Protein AF-A0A3D4XD42-F1 (afdb_monomer_lite)

Radius of gyration: 22.48 Å; chains: 1; bounding box: 60×30×67 Å

Sequence (204 aa):
MDTNNIDKIHDLADRRSKSDILKDSCLEIKYTSKSKWQYLTSIVVGIALGFMIGYSENTVVLMREVSGNANTILLTFIAMVFGSYSVFQALLSKEIIELLISSKGNILKESNRTFLNLTILYTVGIVLNFVLIAVLKVMPDEFVIWNKNLAFCNMLAWIGITVYLSFHLLLFLEVINFAINLYRMFCVYNAVKALGSLNDVDDR

pLDDT: mean 87.08, std 10.27, range [51.0, 98.25]

Structure (mmCIF, N/CA/C/O backbone):
data_AF-A0A3D4XD42-F1
#
_entry.id   AF-A0A3D4XD42-F1
#
loop_
_atom_site.group_PDB
_atom_site.id
_atom_site.type_symbol
_atom_site.label_atom_id
_atom_site.label_alt_id
_atom_site.label_comp_id
_atom_site.label_asym_id
_atom_site.label_entity_id
_atom_site.label_seq_id
_atom_site.pdbx_PDB_ins_code
_atom_site.Cartn_x
_atom_site.Cartn_y
_atom_site.Cartn_z
_atom_site.occupancy
_atom_site.B_iso_or_equiv
_atom_site.auth_seq_id
_atom_site.auth_comp_id
_atom_site.auth_asym_id
_atom_site.auth_atom_id
_atom_site.pdbx_PDB_model_num
ATOM 1 N N . MET A 1 1 ? -12.374 -2.556 40.062 1.00 51.00 1 MET A N 1
ATOM 2 C CA . MET A 1 1 ? -11.780 -2.589 38.711 1.00 51.00 1 MET A CA 1
ATOM 3 C C . MET A 1 1 ? -11.029 -3.906 38.624 1.00 51.00 1 MET A C 1
ATOM 5 O O . MET A 1 1 ? -10.061 -4.062 39.355 1.00 51.00 1 MET A O 1
ATOM 9 N N . ASP A 1 2 ? -11.549 -4.884 37.882 1.00 56.03 2 ASP A N 1
ATOM 10 C CA . ASP A 1 2 ? -10.969 -6.234 37.848 1.00 56.03 2 ASP A CA 1
ATOM 11 C C . ASP A 1 2 ? -9.532 -6.204 37.313 1.00 56.03 2 ASP A C 1
ATOM 13 O O . ASP A 1 2 ? -9.231 -5.454 36.382 1.00 56.03 2 ASP A O 1
ATOM 17 N N . THR A 1 3 ? -8.651 -7.039 37.865 1.00 59.28 3 THR A N 1
ATOM 18 C CA . THR A 1 3 ? -7.245 -7.205 37.440 1.00 59.28 3 THR A CA 1
ATOM 19 C C . THR A 1 3 ? -7.109 -7.424 35.929 1.00 59.28 3 THR A C 1
ATOM 21 O O . THR A 1 3 ? -6.216 -6.864 35.302 1.00 59.28 3 THR A O 1
ATOM 24 N N . ASN A 1 4 ? -8.078 -8.108 35.314 1.00 65.06 4 ASN A N 1
ATOM 25 C CA . ASN A 1 4 ? -8.159 -8.337 33.868 1.00 65.06 4 ASN A CA 1
ATOM 26 C C . ASN A 1 4 ? -8.311 -7.035 33.043 1.00 65.06 4 ASN A C 1
ATOM 28 O O . ASN A 1 4 ? -7.810 -6.932 31.927 1.00 65.06 4 ASN A O 1
ATOM 32 N N . ASN A 1 5 ? -8.972 -6.004 33.583 1.00 63.25 5 ASN A N 1
ATOM 33 C CA . ASN A 1 5 ? -9.098 -4.708 32.907 1.00 63.25 5 ASN A CA 1
ATOM 34 C C . ASN A 1 5 ? -7.828 -3.857 33.055 1.00 63.25 5 ASN A C 1
ATOM 36 O O . ASN A 1 5 ? -7.510 -3.090 32.150 1.00 63.25 5 ASN A O 1
ATOM 40 N N . ILE A 1 6 ? -7.080 -4.016 34.153 1.00 66.75 6 ILE A N 1
ATOM 41 C CA . ILE A 1 6 ? -5.787 -3.344 34.358 1.00 66.75 6 ILE A CA 1
ATOM 42 C C . ILE A 1 6 ? -4.745 -3.887 33.372 1.00 66.75 6 ILE A C 1
ATOM 44 O O . ILE A 1 6 ? -4.064 -3.096 32.719 1.00 66.75 6 ILE A O 1
ATOM 48 N N . ASP A 1 7 ? -4.688 -5.208 33.186 1.00 69.00 7 ASP A N 1
ATOM 49 C CA . ASP A 1 7 ? -3.789 -5.842 32.214 1.00 69.00 7 ASP A CA 1
ATOM 50 C C . ASP A 1 7 ? -4.092 -5.381 30.784 1.00 69.00 7 ASP A C 1
ATOM 52 O O . ASP A 1 7 ? -3.184 -5.016 30.039 1.00 69.00 7 ASP A O 1
ATOM 56 N N . LYS A 1 8 ? -5.376 -5.289 30.413 1.00 67.44 8 LYS A N 1
ATOM 57 C CA . LYS A 1 8 ? -5.795 -4.790 29.095 1.00 67.44 8 LYS A CA 1
ATOM 58 C C . LYS A 1 8 ? -5.471 -3.311 28.855 1.00 67.44 8 LYS A C 1
ATOM 60 O O . LYS A 1 8 ? -5.205 -2.934 27.715 1.00 67.44 8 LYS A O 1
ATOM 65 N N . ILE A 1 9 ? -5.497 -2.477 29.897 1.00 70.31 9 ILE A N 1
ATOM 66 C CA . ILE A 1 9 ? -5.081 -1.066 29.822 1.00 70.31 9 ILE A CA 1
ATOM 67 C C . ILE A 1 9 ? -3.562 -0.969 29.678 1.00 70.31 9 ILE A C 1
ATOM 69 O O . ILE A 1 9 ? -3.071 -0.202 28.851 1.00 70.31 9 ILE A O 1
ATOM 73 N N . HIS A 1 10 ? -2.809 -1.773 30.431 1.00 66.38 10 HIS A N 1
ATOM 74 C CA . HIS A 1 10 ? -1.358 -1.858 30.274 1.00 66.38 10 HIS A CA 1
ATOM 75 C C . HIS A 1 10 ? -0.977 -2.318 28.856 1.00 66.38 10 HIS A C 1
ATOM 77 O O . HIS A 1 10 ? 0.014 -1.859 28.295 1.00 66.38 10 HIS A O 1
ATOM 83 N N . ASP A 1 11 ? -1.816 -3.149 28.243 1.00 71.50 11 ASP A N 1
ATOM 84 C CA . ASP A 1 11 ? -1.692 -3.625 26.866 1.00 71.50 11 ASP A CA 1
ATOM 85 C C . ASP A 1 11 ? -1.942 -2.562 25.780 1.00 71.50 11 ASP A C 1
ATOM 87 O O . ASP A 1 11 ? -1.603 -2.812 24.616 1.00 71.50 11 ASP A O 1
ATOM 91 N N . LEU A 1 12 ? -2.539 -1.414 26.133 1.00 73.31 12 LEU A N 1
ATOM 92 C CA . LEU A 1 12 ? -2.681 -0.236 25.265 1.00 73.31 12 LEU A CA 1
ATOM 93 C C . LEU A 1 12 ? -1.465 0.693 25.329 1.00 73.31 12 LEU A C 1
ATOM 95 O O . LEU A 1 12 ? -1.228 1.445 24.384 1.00 73.31 12 LEU A O 1
ATOM 99 N N . ALA A 1 13 ? -0.696 0.651 26.421 1.00 73.56 13 ALA A N 1
ATOM 100 C CA . ALA A 1 13 ? 0.577 1.351 26.510 1.00 73.56 13 ALA A CA 1
ATOM 101 C C . ALA A 1 13 ? 1.600 0.605 25.640 1.00 73.56 13 ALA A C 1
ATOM 103 O O . ALA A 1 13 ? 2.244 -0.343 26.087 1.00 73.56 13 ALA A O 1
ATOM 104 N N . ASP A 1 14 ? 1.714 0.998 24.370 1.00 72.81 14 ASP A N 1
ATOM 105 C CA . ASP A 1 14 ? 2.62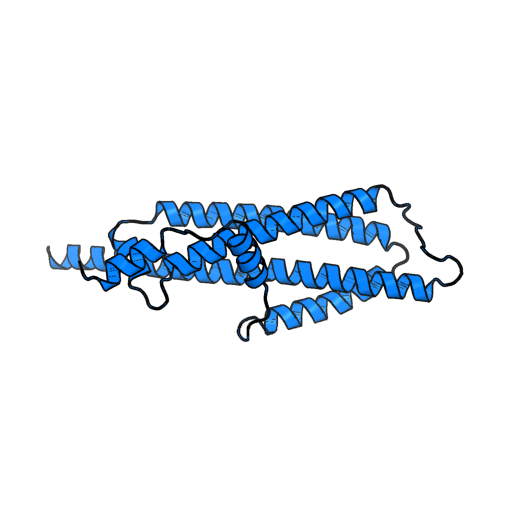0 0.348 23.424 1.00 72.81 14 ASP A CA 1
ATOM 106 C C . ASP A 1 14 ? 4.084 0.560 23.845 1.00 72.81 14 ASP A C 1
ATOM 108 O O . ASP A 1 14 ? 4.603 1.675 23.830 1.00 72.81 14 ASP A O 1
ATOM 112 N N . ARG A 1 15 ? 4.746 -0.526 24.258 1.00 77.69 15 ARG A N 1
ATOM 113 C CA . ARG A 1 15 ? 6.160 -0.548 24.679 1.00 77.69 15 ARG A CA 1
ATOM 114 C C . ARG A 1 15 ? 7.075 -1.198 23.643 1.00 77.69 15 ARG A C 1
ATOM 116 O O . ARG A 1 15 ? 8.233 -1.481 23.946 1.00 77.69 15 ARG A O 1
ATOM 123 N N . ARG A 1 16 ? 6.560 -1.490 22.445 1.00 80.69 16 ARG A N 1
ATOM 124 C CA . ARG A 1 16 ? 7.343 -2.126 21.380 1.00 80.69 16 ARG A CA 1
ATOM 125 C C . ARG A 1 16 ? 8.482 -1.214 20.933 1.00 80.69 16 ARG A C 1
ATOM 127 O O . ARG A 1 16 ? 8.346 0.008 20.878 1.00 80.69 16 ARG A O 1
ATOM 134 N N . SER A 1 17 ? 9.616 -1.817 20.585 1.00 83.25 17 SER A N 1
ATOM 135 C CA . SER A 1 17 ? 10.733 -1.073 20.008 1.00 83.25 17 SER A CA 1
ATOM 136 C C . SER A 1 17 ? 10.407 -0.628 18.576 1.00 83.25 17 SER A C 1
ATOM 138 O O . SER A 1 17 ? 9.550 -1.204 17.902 1.00 83.25 17 SER A O 1
ATOM 140 N N . L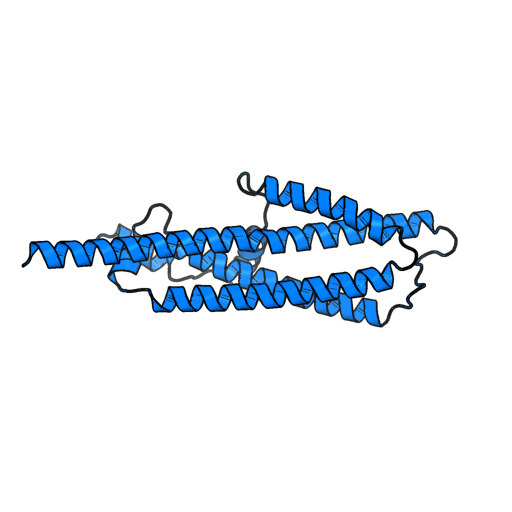YS A 1 18 ? 11.137 0.366 18.055 1.00 79.88 18 LYS A N 1
ATOM 141 C CA . LYS A 1 18 ? 10.976 0.824 16.664 1.00 79.88 18 LYS A CA 1
ATOM 142 C C . LYS A 1 18 ? 11.116 -0.323 15.651 1.00 79.88 18 LYS A C 1
ATOM 144 O O . LYS A 1 18 ? 10.366 -0.369 14.679 1.00 79.88 18 LYS A O 1
ATOM 149 N N . SER A 1 19 ? 12.060 -1.243 15.864 1.00 80.44 19 SER A N 1
ATOM 150 C CA . SER A 1 19 ? 12.256 -2.403 14.985 1.00 80.44 19 SER A CA 1
ATOM 151 C C . SER A 1 19 ? 11.078 -3.368 15.024 1.00 80.44 19 SER A C 1
ATOM 153 O O . SER A 1 19 ? 10.693 -3.883 13.976 1.00 80.44 19 SER A O 1
ATOM 155 N N . ASP A 1 20 ? 10.480 -3.577 16.197 1.00 83.56 20 ASP A N 1
ATOM 156 C CA . ASP A 1 20 ? 9.314 -4.453 16.340 1.00 83.56 20 ASP A CA 1
ATOM 157 C C . ASP A 1 20 ? 8.095 -3.850 15.644 1.00 83.56 20 ASP A C 1
ATOM 159 O O . ASP A 1 20 ? 7.396 -4.551 14.923 1.00 83.56 20 ASP A O 1
ATOM 163 N N . ILE A 1 21 ? 7.893 -2.535 15.768 1.00 84.94 21 ILE A N 1
ATOM 164 C CA . ILE A 1 21 ? 6.812 -1.817 15.078 1.00 84.94 21 ILE A CA 1
ATOM 165 C C . ILE A 1 21 ? 6.961 -1.931 13.556 1.00 84.94 21 ILE A C 1
ATOM 167 O O . ILE A 1 21 ? 5.989 -2.226 12.861 1.00 84.94 21 ILE A O 1
ATOM 171 N N . LEU A 1 22 ? 8.172 -1.734 13.022 1.00 81.25 22 LEU A N 1
ATOM 172 C CA . LEU A 1 22 ? 8.429 -1.874 11.584 1.00 81.25 22 LEU A CA 1
ATOM 173 C C . LEU A 1 22 ? 8.201 -3.311 11.107 1.00 81.25 22 LEU A C 1
ATOM 175 O O . LEU A 1 22 ? 7.596 -3.528 10.058 1.00 81.25 22 LEU A O 1
ATOM 179 N N . LYS A 1 23 ? 8.654 -4.298 11.886 1.00 80.25 23 LYS A N 1
ATOM 180 C CA . LYS A 1 23 ? 8.448 -5.712 11.573 1.00 80.25 23 LYS A CA 1
ATOM 181 C C . LYS A 1 23 ? 6.964 -6.066 11.581 1.00 80.25 23 LYS A C 1
ATOM 183 O O . LYS A 1 23 ? 6.502 -6.680 10.627 1.00 80.25 23 LYS A O 1
ATOM 188 N N . ASP A 1 24 ? 6.223 -5.638 12.597 1.00 81.62 24 ASP A N 1
ATOM 189 C CA . ASP A 1 24 ? 4.777 -5.848 12.696 1.00 81.62 24 ASP A CA 1
ATOM 190 C C . ASP A 1 24 ? 4.023 -5.152 11.559 1.00 81.62 24 ASP A C 1
ATOM 192 O O . ASP A 1 24 ? 3.081 -5.725 11.018 1.00 81.62 24 ASP A O 1
ATOM 196 N N . SER A 1 25 ? 4.475 -3.972 11.129 1.00 80.88 25 SER A N 1
ATOM 197 C CA . SER A 1 25 ? 3.914 -3.279 9.962 1.00 80.88 25 SER A CA 1
ATOM 198 C C . SER A 1 25 ? 4.103 -4.098 8.686 1.00 80.88 25 SER A C 1
ATOM 200 O O . SER A 1 25 ? 3.158 -4.305 7.935 1.00 80.88 25 SER A O 1
ATOM 202 N N . CYS A 1 26 ? 5.296 -4.655 8.466 1.00 75.38 26 CYS A N 1
ATOM 203 C CA . CYS A 1 26 ? 5.544 -5.576 7.353 1.00 75.38 26 CYS A CA 1
ATOM 204 C C . CYS A 1 26 ? 4.773 -6.900 7.485 1.00 75.38 26 CYS A C 1
ATOM 206 O O . CYS A 1 26 ? 4.518 -7.566 6.484 1.00 75.38 26 CYS A O 1
ATOM 208 N N . LEU A 1 27 ? 4.409 -7.311 8.702 1.00 76.00 27 LEU A N 1
ATOM 209 C CA . LEU A 1 27 ? 3.566 -8.482 8.927 1.00 76.00 27 LEU A CA 1
ATOM 210 C C . LEU A 1 27 ? 2.082 -8.201 8.671 1.00 76.00 27 LEU A C 1
ATOM 212 O O . LEU A 1 27 ? 1.359 -9.157 8.408 1.00 76.00 27 LEU A O 1
ATOM 216 N N . GLU A 1 28 ? 1.632 -6.944 8.687 1.00 76.19 28 GLU A N 1
ATOM 217 C CA . GLU A 1 28 ? 0.243 -6.584 8.357 1.00 76.19 28 GLU A CA 1
ATOM 218 C C . GLU A 1 28 ? -0.096 -6.993 6.921 1.00 76.19 28 GLU A C 1
ATOM 220 O O . GLU A 1 28 ? -1.143 -7.579 6.673 1.00 76.19 28 GLU A O 1
ATOM 225 N N . ILE A 1 29 ? 0.845 -6.807 5.990 1.00 70.94 29 ILE A N 1
ATOM 226 C CA . ILE A 1 29 ? 0.683 -7.290 4.617 1.00 70.94 29 ILE A CA 1
ATOM 227 C C . ILE A 1 29 ? 0.902 -8.791 4.486 1.00 70.94 29 ILE A C 1
ATOM 229 O O . ILE A 1 29 ? 0.640 -9.302 3.409 1.00 70.94 29 ILE A O 1
ATOM 233 N N . LYS A 1 30 ? 1.403 -9.524 5.494 1.00 69.94 30 LYS A N 1
ATOM 234 C CA . LYS A 1 30 ? 1.767 -10.945 5.344 1.00 69.94 30 LYS A CA 1
ATOM 235 C C . LYS A 1 30 ? 0.546 -11.779 4.971 1.00 69.94 30 LYS A C 1
ATOM 237 O O . LYS A 1 30 ? -0.552 -11.582 5.476 1.00 69.94 30 LYS A O 1
ATOM 242 N N . TYR A 1 31 ? 0.771 -12.777 4.123 1.00 58.06 31 TYR A N 1
ATOM 243 C CA . TYR A 1 31 ? -0.250 -13.741 3.743 1.00 58.06 31 TYR A CA 1
ATOM 244 C C . TYR A 1 31 ? -0.942 -14.338 4.976 1.00 58.06 31 TYR A C 1
ATOM 246 O O . TYR A 1 31 ? -0.332 -15.061 5.770 1.00 58.06 31 TYR A O 1
ATOM 254 N N . THR A 1 32 ? -2.238 -14.058 5.104 1.00 62.09 32 THR A N 1
ATOM 255 C CA . THR A 1 32 ? -3.130 -14.711 6.059 1.00 62.09 32 THR A CA 1
ATOM 256 C C . THR A 1 32 ? -4.228 -15.452 5.306 1.00 62.09 32 THR A C 1
ATOM 258 O O . THR A 1 32 ? -4.589 -15.110 4.178 1.00 62.09 32 THR A O 1
ATOM 261 N N . SER A 1 33 ? -4.811 -16.476 5.931 1.00 51.97 33 SER A N 1
ATOM 262 C CA . SER A 1 33 ? -5.910 -17.239 5.328 1.00 51.97 33 SER A CA 1
ATOM 263 C C . SER A 1 33 ? -7.153 -16.391 5.024 1.00 51.97 33 SER A C 1
ATOM 265 O O . SER A 1 33 ? -7.954 -16.792 4.181 1.00 51.97 33 SER A O 1
ATOM 267 N N . LYS A 1 34 ? -7.290 -15.224 5.666 1.00 61.41 34 LYS A N 1
ATOM 268 C CA . LYS A 1 34 ? -8.365 -14.249 5.443 1.00 61.41 34 LYS A CA 1
ATOM 269 C C . LYS A 1 34 ? -8.082 -13.304 4.265 1.00 61.41 34 LYS A C 1
ATOM 271 O O . LYS A 1 34 ? -9.024 -12.860 3.624 1.00 61.41 34 LYS A O 1
ATOM 276 N N . SER A 1 35 ? -6.811 -13.090 3.919 1.00 72.75 35 SER A N 1
ATOM 277 C CA . SER A 1 35 ? -6.369 -12.209 2.823 1.00 72.75 35 SER A CA 1
ATOM 278 C C . SER A 1 35 ? -6.045 -12.952 1.519 1.00 72.75 35 SER A C 1
ATOM 280 O O . SER A 1 35 ? -5.492 -12.371 0.586 1.00 72.75 35 SER A O 1
ATOM 282 N N . LYS A 1 36 ? -6.387 -14.246 1.409 1.00 81.44 36 LYS A N 1
ATOM 283 C CA . LYS A 1 36 ? -6.068 -15.078 0.229 1.00 81.44 36 LYS A CA 1
ATOM 284 C C . LYS A 1 36 ? -6.557 -14.474 -1.082 1.00 81.44 36 LYS A C 1
ATOM 286 O O . LYS A 1 36 ? -5.834 -14.506 -2.073 1.00 81.44 36 LYS A O 1
ATOM 291 N N . TRP A 1 37 ? -7.777 -13.942 -1.084 1.00 85.94 37 TRP A N 1
ATOM 292 C CA . TRP A 1 37 ? -8.369 -13.357 -2.283 1.00 85.94 37 TRP A CA 1
ATOM 293 C C . TRP A 1 37 ? -7.666 -12.060 -2.698 1.00 85.94 37 TRP A C 1
ATOM 295 O O . TRP A 1 37 ? -7.452 -11.861 -3.890 1.00 85.94 37 TRP A O 1
ATOM 305 N N . GLN A 1 38 ? -7.232 -11.231 -1.738 1.00 89.12 38 GLN A N 1
ATOM 30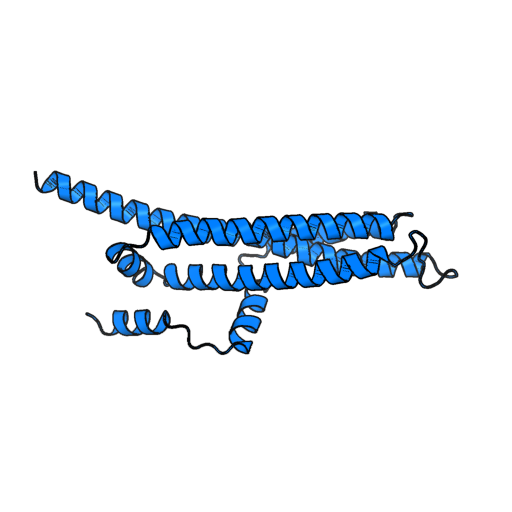6 C CA . GLN A 1 38 ? -6.455 -10.019 -2.026 1.00 89.12 38 GLN A CA 1
ATOM 307 C C . GLN A 1 38 ? -5.136 -10.389 -2.706 1.00 89.12 38 GLN A C 1
ATOM 309 O O . GLN A 1 38 ? -4.832 -9.896 -3.784 1.00 89.12 38 GLN A O 1
ATOM 314 N N . TYR A 1 39 ? -4.411 -11.350 -2.132 1.00 89.56 39 TYR A N 1
ATOM 315 C CA . TYR A 1 39 ? -3.164 -11.866 -2.691 1.00 89.56 39 TYR A CA 1
ATOM 316 C C . TYR A 1 39 ? -3.326 -12.448 -4.096 1.00 89.56 39 TYR A C 1
ATOM 318 O O . TYR A 1 39 ? -2.562 -12.111 -4.998 1.00 89.56 39 TYR A O 1
ATOM 326 N N . LEU A 1 40 ? -4.323 -13.317 -4.285 1.00 91.19 40 LEU A N 1
ATOM 327 C CA . LEU A 1 40 ? -4.587 -13.934 -5.581 1.00 91.19 40 LEU A CA 1
ATOM 328 C C . LEU A 1 40 ? -4.928 -12.873 -6.631 1.00 91.19 40 LEU A C 1
ATOM 330 O O . LEU A 1 40 ? -4.370 -12.895 -7.723 1.00 91.19 40 LEU A O 1
ATOM 334 N N . THR A 1 41 ? -5.795 -11.924 -6.280 1.00 91.75 41 THR A N 1
ATOM 335 C CA . THR A 1 41 ? -6.204 -10.839 -7.177 1.00 91.75 41 THR A CA 1
ATOM 336 C C . THR A 1 41 ? -5.014 -9.957 -7.542 1.00 91.75 41 THR A C 1
ATOM 338 O O . THR A 1 41 ? -4.787 -9.714 -8.725 1.00 91.75 41 THR A O 1
ATOM 341 N N . SER A 1 42 ? -4.201 -9.548 -6.564 1.00 94.31 42 SER A N 1
ATOM 342 C CA . SER A 1 42 ? -3.012 -8.725 -6.804 1.00 94.31 42 SER A CA 1
ATOM 343 C C . SER A 1 42 ? -1.998 -9.405 -7.718 1.00 94.31 42 SER A C 1
ATOM 345 O O . SER A 1 42 ? -1.470 -8.757 -8.614 1.00 94.31 42 SER A O 1
ATOM 347 N N . ILE A 1 43 ? -1.749 -10.706 -7.532 1.00 94.00 43 ILE A N 1
ATOM 348 C CA . ILE A 1 43 ? -0.804 -11.460 -8.367 1.00 94.00 43 ILE A CA 1
ATOM 349 C C . ILE A 1 43 ? -1.352 -11.640 -9.784 1.00 94.00 43 ILE A C 1
ATOM 351 O O . ILE A 1 43 ? -0.637 -11.386 -10.747 1.00 94.00 43 ILE A O 1
ATOM 355 N N . VAL A 1 44 ? -2.612 -12.058 -9.936 1.00 95.50 44 VAL A N 1
ATOM 356 C CA . VAL A 1 44 ? -3.209 -12.306 -11.261 1.00 95.50 44 VAL A CA 1
ATOM 357 C C . VAL A 1 44 ? -3.269 -11.018 -12.080 1.00 95.50 44 VAL A C 1
ATOM 359 O O . VAL A 1 44 ? -2.828 -10.995 -13.230 1.00 95.50 44 VAL A O 1
ATOM 362 N N . VAL A 1 45 ? -3.760 -9.931 -11.480 1.00 95.62 45 VAL A N 1
ATOM 363 C CA . VAL A 1 45 ? -3.821 -8.620 -12.141 1.00 95.62 45 VAL A CA 1
ATOM 364 C C . VAL A 1 45 ? -2.411 -8.077 -12.384 1.00 95.62 45 VAL A C 1
ATOM 366 O O . VAL A 1 45 ? -2.136 -7.560 -13.466 1.00 95.62 45 VAL A O 1
ATOM 369 N N . GLY A 1 46 ? -1.498 -8.249 -11.425 1.00 96.50 46 GLY A N 1
ATOM 370 C CA . GLY A 1 46 ? -0.100 -7.842 -11.548 1.00 96.50 46 GLY A CA 1
ATOM 371 C C . GLY A 1 46 ? 0.630 -8.539 -12.696 1.00 96.50 46 GLY A C 1
ATOM 372 O O . GLY A 1 46 ? 1.346 -7.874 -13.437 1.00 96.50 46 GLY A O 1
ATOM 373 N N . ILE A 1 47 ? 0.411 -9.844 -12.896 1.00 96.44 47 ILE A N 1
ATOM 374 C CA . ILE A 1 47 ? 0.982 -10.606 -14.020 1.00 96.44 47 ILE A CA 1
ATOM 375 C C . ILE A 1 47 ? 0.436 -10.090 -15.350 1.00 96.44 47 ILE A C 1
ATOM 377 O O . ILE A 1 47 ? 1.214 -9.853 -16.275 1.00 96.44 47 ILE A O 1
ATOM 381 N N . ALA A 1 48 ? -0.885 -9.915 -15.450 1.00 95.94 48 ALA A N 1
ATOM 382 C CA . ALA A 1 48 ? -1.535 -9.487 -16.685 1.00 95.94 48 ALA A CA 1
ATOM 383 C C . ALA A 1 48 ? -1.078 -8.083 -17.109 1.00 95.94 48 ALA A C 1
ATOM 385 O O . ALA A 1 48 ? -0.611 -7.893 -18.232 1.00 95.94 48 ALA A O 1
ATOM 386 N N . LEU A 1 49 ? -1.146 -7.113 -16.193 1.00 95.81 49 LEU A N 1
ATOM 387 C CA . LEU A 1 49 ? -0.697 -5.744 -16.450 1.00 95.81 49 LEU A CA 1
ATOM 388 C C . LEU A 1 49 ? 0.819 -5.670 -16.635 1.00 95.81 49 LEU A C 1
ATOM 390 O O . LEU A 1 49 ? 1.300 -4.957 -17.512 1.00 95.81 49 LEU A O 1
ATOM 394 N N . GLY A 1 50 ? 1.578 -6.437 -15.853 1.00 96.38 50 GLY A N 1
ATOM 395 C CA . GLY A 1 50 ? 3.025 -6.497 -15.985 1.00 96.38 50 GLY A CA 1
ATOM 396 C C . GLY A 1 50 ? 3.449 -6.998 -17.357 1.00 96.38 50 GLY A C 1
ATOM 397 O O . GLY A 1 50 ? 4.409 -6.475 -17.914 1.00 96.38 50 GLY A O 1
ATOM 398 N N . PHE A 1 51 ? 2.744 -7.986 -17.916 1.00 95.25 51 PHE A N 1
ATOM 399 C CA . PHE A 1 51 ? 3.017 -8.489 -19.261 1.00 95.25 51 PHE A CA 1
ATOM 400 C C . PHE A 1 51 ? 2.736 -7.415 -20.316 1.00 95.25 51 PHE A C 1
ATOM 402 O O . PHE A 1 51 ? 3.587 -7.160 -21.165 1.00 95.25 51 PHE A O 1
ATOM 409 N N . MET A 1 52 ? 1.585 -6.738 -20.219 1.00 94.69 52 MET A N 1
ATOM 410 C CA . MET A 1 52 ? 1.211 -5.653 -21.135 1.00 94.69 52 MET A CA 1
ATOM 411 C C . MET A 1 52 ? 2.225 -4.503 -21.123 1.00 94.69 52 MET A C 1
ATOM 413 O O . MET A 1 52 ? 2.551 -3.970 -22.178 1.00 94.69 52 MET A O 1
ATOM 417 N N . ILE A 1 53 ? 2.737 -4.131 -19.946 1.00 95.00 53 ILE A N 1
ATOM 418 C CA . ILE A 1 53 ? 3.719 -3.048 -19.822 1.00 95.00 53 ILE A CA 1
ATOM 419 C C . ILE A 1 53 ? 5.113 -3.521 -20.240 1.00 95.00 53 ILE A C 1
ATOM 421 O O . ILE A 1 53 ? 5.761 -2.833 -21.016 1.00 95.00 53 ILE A O 1
ATOM 425 N N . GLY A 1 54 ? 5.577 -4.680 -19.763 1.00 92.75 54 GLY A N 1
ATOM 426 C CA . GLY A 1 54 ? 6.953 -5.152 -19.975 1.00 92.75 54 GLY A CA 1
ATOM 427 C C . GLY A 1 54 ? 7.285 -5.556 -21.414 1.00 92.75 54 GLY A C 1
ATOM 428 O O . GLY A 1 54 ? 8.459 -5.629 -21.763 1.00 92.75 54 GLY A O 1
ATOM 429 N N . TYR A 1 55 ? 6.270 -5.809 -22.244 1.00 93.00 55 TYR A N 1
ATOM 430 C CA . TYR A 1 55 ? 6.417 -6.050 -23.685 1.00 93.00 55 TYR A CA 1
ATOM 431 C C . TYR A 1 55 ? 5.973 -4.858 -24.546 1.00 93.00 55 TYR A C 1
ATOM 433 O O . TYR A 1 55 ? 5.918 -4.976 -25.769 1.00 93.00 55 TYR A O 1
ATOM 441 N N . SER A 1 56 ? 5.666 -3.713 -23.932 1.00 92.50 56 SER A N 1
ATOM 442 C CA . SER A 1 56 ? 5.351 -2.482 -24.655 1.00 92.50 56 SER A CA 1
ATOM 443 C C . SER A 1 56 ? 6.624 -1.778 -25.121 1.00 92.50 56 SER A C 1
ATOM 445 O O . SER A 1 56 ? 7.607 -1.691 -24.383 1.00 92.50 56 SER A O 1
ATOM 447 N N . GLU A 1 57 ? 6.578 -1.179 -26.310 1.00 88.44 57 GLU A N 1
ATOM 448 C CA . GLU A 1 57 ? 7.658 -0.328 -26.831 1.00 88.44 57 GLU A CA 1
ATOM 449 C C . GLU A 1 57 ? 7.922 0.889 -25.925 1.00 88.44 57 GLU A C 1
ATOM 451 O O . GLU A 1 57 ? 9.048 1.362 -25.834 1.00 88.44 57 GLU A O 1
ATOM 456 N N . ASN A 1 58 ? 6.913 1.333 -25.166 1.00 92.19 58 ASN A N 1
ATOM 457 C CA . ASN A 1 58 ? 6.983 2.494 -24.273 1.00 92.19 58 ASN A CA 1
ATOM 458 C C . ASN A 1 58 ? 7.087 2.102 -22.786 1.00 92.19 58 ASN A C 1
ATOM 460 O O . ASN A 1 58 ? 6.511 2.765 -21.920 1.00 92.19 58 ASN A O 1
ATOM 464 N N . THR A 1 59 ? 7.792 1.009 -22.467 1.00 94.38 59 THR A N 1
ATOM 465 C CA . THR A 1 59 ? 7.874 0.446 -21.101 1.00 94.38 59 THR A CA 1
ATOM 466 C C . THR A 1 59 ? 8.272 1.488 -20.044 1.00 94.38 59 THR A C 1
ATOM 468 O O . THR A 1 59 ? 7.627 1.585 -18.999 1.00 94.38 59 THR A O 1
ATOM 471 N N . VAL A 1 60 ? 9.314 2.291 -20.301 1.00 94.50 60 VAL A N 1
ATOM 472 C CA . VAL A 1 60 ? 9.826 3.294 -19.343 1.00 94.50 60 VAL A CA 1
ATOM 473 C C . VAL A 1 60 ? 8.789 4.385 -19.072 1.00 94.50 60 VAL A C 1
ATOM 475 O O . VAL A 1 60 ? 8.552 4.735 -17.914 1.00 94.50 60 VAL A O 1
ATOM 478 N N . VAL A 1 61 ? 8.137 4.885 -20.126 1.00 95.69 61 VAL A N 1
ATOM 479 C CA . VAL A 1 61 ? 7.100 5.924 -20.037 1.00 95.69 61 VAL A CA 1
ATOM 480 C C . VAL A 1 61 ? 5.897 5.407 -19.253 1.00 95.69 61 VAL A C 1
ATOM 482 O O . VAL A 1 61 ? 5.489 6.033 -18.274 1.00 95.69 61 VAL A O 1
ATOM 485 N N . LEU A 1 62 ? 5.397 4.220 -19.604 1.00 96.38 62 LEU A N 1
ATOM 486 C CA . LEU A 1 62 ? 4.279 3.589 -18.902 1.00 96.38 62 LEU A CA 1
ATOM 487 C C . LEU A 1 62 ? 4.605 3.357 -17.426 1.00 96.38 62 LEU A C 1
ATOM 489 O O . LEU A 1 62 ? 3.783 3.647 -16.561 1.00 96.38 62 LEU A O 1
ATOM 493 N N . MET A 1 63 ? 5.817 2.901 -17.104 1.00 96.56 63 MET A N 1
ATOM 494 C CA . MET A 1 63 ? 6.219 2.726 -15.709 1.00 96.56 63 MET A CA 1
ATOM 495 C C . MET A 1 63 ? 6.337 4.045 -14.951 1.00 96.56 63 MET A C 1
ATOM 497 O O . MET A 1 63 ? 6.011 4.089 -13.762 1.00 96.56 63 MET A O 1
ATOM 501 N N . ARG A 1 64 ? 6.759 5.132 -15.605 1.00 96.25 64 ARG A N 1
ATOM 502 C CA . ARG A 1 64 ? 6.802 6.475 -15.006 1.00 96.25 64 ARG A CA 1
ATOM 503 C C . ARG A 1 64 ? 5.395 6.954 -14.639 1.00 96.25 64 ARG A C 1
ATOM 505 O O . ARG A 1 64 ? 5.193 7.456 -13.535 1.00 96.25 64 ARG A O 1
ATOM 512 N N . GLU A 1 65 ? 4.423 6.755 -15.524 1.00 96.62 65 GLU A N 1
ATOM 513 C CA . GLU A 1 65 ? 3.019 7.112 -15.283 1.00 96.62 65 GLU A CA 1
ATOM 514 C C . GLU A 1 65 ? 2.374 6.232 -14.212 1.00 96.62 65 GLU A C 1
ATOM 516 O O . GLU A 1 65 ? 1.781 6.739 -13.260 1.00 96.62 65 GLU A O 1
ATOM 521 N N . VAL A 1 66 ? 2.531 4.912 -14.323 1.00 97.06 66 VAL A N 1
ATOM 522 C CA . VAL A 1 66 ? 1.975 3.944 -13.372 1.00 97.06 66 VAL A CA 1
ATOM 523 C C . VAL A 1 66 ? 2.523 4.182 -11.968 1.00 97.06 66 VAL A C 1
ATOM 525 O O . VAL A 1 66 ? 1.745 4.206 -11.015 1.00 97.06 66 VAL A O 1
ATOM 528 N N . SER A 1 67 ? 3.830 4.416 -11.827 1.00 97.44 67 SER A N 1
ATOM 529 C CA . SER A 1 67 ? 4.428 4.711 -10.520 1.00 97.44 67 SER A CA 1
ATOM 530 C C . SER A 1 67 ? 4.005 6.065 -9.956 1.00 97.44 67 SER A C 1
ATOM 532 O O . SER A 1 67 ? 3.734 6.168 -8.758 1.00 97.44 67 SER A O 1
ATOM 534 N N . GLY A 1 68 ? 3.850 7.082 -10.809 1.00 97.69 68 GLY A N 1
ATOM 535 C CA . GLY A 1 68 ? 3.260 8.368 -10.430 1.00 97.69 68 GLY A CA 1
ATOM 536 C C . GLY A 1 68 ? 1.833 8.223 -9.899 1.00 97.69 68 GLY A C 1
ATOM 537 O O . GLY A 1 68 ? 1.515 8.721 -8.817 1.00 97.69 68 GLY A O 1
ATOM 538 N N . ASN A 1 69 ? 0.989 7.482 -10.616 1.00 97.75 69 ASN A N 1
ATOM 539 C CA . ASN A 1 69 ? -0.395 7.224 -10.225 1.00 97.75 69 ASN A CA 1
ATOM 540 C C . ASN A 1 69 ? -0.474 6.410 -8.931 1.00 97.75 69 ASN A C 1
ATOM 542 O O . ASN A 1 69 ? -1.242 6.757 -8.034 1.00 97.75 69 ASN A O 1
ATOM 546 N N . ALA A 1 70 ? 0.358 5.375 -8.794 1.00 97.50 70 ALA A N 1
ATOM 547 C CA . ALA A 1 70 ? 0.434 4.584 -7.573 1.00 97.50 70 ALA A CA 1
ATOM 548 C C . ALA A 1 70 ? 0.807 5.451 -6.362 1.00 97.50 70 ALA A C 1
ATOM 550 O O . ALA A 1 70 ? 0.173 5.347 -5.313 1.00 97.50 70 ALA A O 1
ATOM 551 N N . ASN A 1 71 ? 1.771 6.361 -6.518 1.00 97.69 71 ASN A N 1
ATOM 552 C CA . ASN A 1 71 ? 2.167 7.288 -5.461 1.00 97.69 71 ASN A CA 1
ATOM 553 C C . ASN A 1 71 ? 1.024 8.229 -5.043 1.00 97.69 71 ASN A C 1
ATOM 555 O O . ASN A 1 71 ? 0.792 8.432 -3.851 1.00 97.69 71 ASN A O 1
ATOM 559 N N . THR A 1 72 ? 0.276 8.767 -6.010 1.00 98.25 72 THR A N 1
ATOM 560 C CA . THR A 1 72 ? -0.902 9.615 -5.752 1.00 98.25 72 THR A CA 1
ATOM 561 C C . THR A 1 72 ? -1.995 8.855 -4.998 1.00 98.25 72 THR A C 1
ATOM 563 O O . THR A 1 72 ? -2.587 9.389 -4.056 1.00 98.25 72 THR A O 1
ATOM 566 N N . ILE A 1 73 ? -2.241 7.593 -5.362 1.00 97.81 73 ILE A N 1
ATOM 567 C CA . ILE A 1 73 ? -3.204 6.731 -4.664 1.00 97.81 73 ILE A CA 1
ATOM 568 C C . ILE A 1 73 ? -2.759 6.497 -3.216 1.00 97.81 73 ILE A C 1
ATOM 570 O O . ILE A 1 73 ? -3.559 6.686 -2.302 1.00 97.81 73 ILE A O 1
ATOM 574 N N . LEU A 1 74 ? -1.483 6.167 -2.977 1.00 97.12 74 LEU A N 1
ATOM 575 C CA . LEU A 1 74 ? -0.955 5.982 -1.618 1.00 97.12 74 LEU A CA 1
ATOM 576 C C . LEU A 1 74 ? -1.065 7.256 -0.767 1.00 97.12 74 LEU A C 1
ATOM 578 O O . LEU A 1 74 ? -1.472 7.181 0.392 1.00 97.12 74 LEU A O 1
ATOM 582 N N . LEU A 1 75 ? -0.759 8.425 -1.340 1.00 97.56 75 LEU A N 1
ATOM 583 C CA . LEU A 1 75 ? -0.941 9.723 -0.675 1.00 97.56 75 LEU A CA 1
ATOM 584 C C . LEU A 1 75 ? -2.415 10.009 -0.344 1.00 97.56 75 LEU A C 1
ATOM 586 O O . LEU A 1 75 ? -2.730 10.589 0.694 1.00 97.56 75 LEU A O 1
ATOM 590 N N . THR A 1 76 ? -3.335 9.573 -1.198 1.00 97.81 76 THR A N 1
ATOM 591 C CA . THR A 1 76 ? -4.774 9.706 -0.938 1.00 97.81 76 THR A CA 1
ATOM 592 C C . THR A 1 76 ? -5.215 8.768 0.186 1.00 97.81 76 THR A C 1
ATOM 594 O O . THR A 1 76 ? -5.943 9.175 1.091 1.00 97.81 76 THR A O 1
ATOM 597 N N . PHE A 1 77 ? -4.739 7.522 0.181 1.00 96.00 77 PHE A N 1
ATOM 598 C CA . PHE A 1 77 ? -5.071 6.549 1.220 1.00 96.00 77 PHE A CA 1
ATOM 599 C C . PHE A 1 77 ? -4.492 6.910 2.579 1.00 96.00 77 PHE A C 1
ATOM 601 O O . PHE A 1 77 ? -5.199 6.768 3.572 1.00 96.00 77 PHE A O 1
ATOM 608 N N . ILE A 1 78 ? -3.265 7.426 2.658 1.00 95.25 78 ILE A N 1
ATOM 609 C CA . ILE A 1 78 ? -2.719 7.864 3.946 1.00 95.25 78 ILE A CA 1
ATOM 610 C C . ILE A 1 78 ? -3.551 9.020 4.522 1.00 95.25 78 ILE A C 1
ATOM 612 O O . ILE A 1 78 ? -3.919 8.974 5.695 1.00 95.25 78 ILE A O 1
ATOM 616 N N . ALA A 1 79 ? -3.960 9.993 3.697 1.00 96.44 79 ALA A N 1
ATOM 617 C CA . ALA A 1 79 ? -4.844 11.078 4.126 1.00 96.44 79 ALA A CA 1
ATOM 618 C C . ALA A 1 79 ? -6.212 10.556 4.602 1.00 96.44 79 ALA A C 1
ATOM 620 O O . ALA A 1 79 ? -6.704 10.977 5.650 1.00 96.44 79 ALA A O 1
ATOM 621 N N . MET A 1 80 ? -6.798 9.595 3.880 1.00 95.25 80 MET A N 1
ATOM 622 C CA . MET A 1 80 ? -8.042 8.926 4.273 1.00 95.25 80 MET A CA 1
ATOM 623 C C . MET A 1 80 ? -7.901 8.196 5.614 1.00 95.25 80 MET A C 1
ATOM 625 O O . MET A 1 80 ? -8.775 8.330 6.471 1.00 95.25 80 MET A O 1
ATOM 629 N N . VAL A 1 81 ? -6.814 7.447 5.815 1.00 93.94 81 VAL A N 1
ATOM 630 C CA . VAL A 1 81 ? -6.532 6.710 7.056 1.00 93.94 81 VAL A CA 1
ATOM 631 C C . VAL A 1 81 ? -6.409 7.680 8.234 1.00 93.94 81 VAL A C 1
ATOM 633 O O . VAL A 1 81 ? -7.105 7.503 9.233 1.00 93.94 81 VAL A O 1
ATOM 636 N N . PHE A 1 82 ? -5.618 8.750 8.100 1.00 94.88 82 PHE A N 1
ATOM 637 C CA . PHE A 1 82 ? -5.492 9.787 9.132 1.00 94.88 82 PHE A CA 1
ATOM 638 C C . PHE A 1 82 ? -6.810 10.500 9.426 1.00 94.88 82 PHE A C 1
ATOM 640 O O . PHE A 1 82 ? -7.172 10.645 10.594 1.00 94.88 82 PHE A O 1
ATOM 647 N N . GLY A 1 83 ? -7.537 10.933 8.395 1.00 95.62 83 GLY A N 1
ATOM 648 C CA . GLY A 1 83 ? -8.804 11.642 8.567 1.00 95.62 83 GLY A CA 1
ATOM 649 C C . GLY A 1 83 ? -9.840 10.776 9.277 1.00 95.62 83 GLY A C 1
ATOM 650 O O . GLY A 1 83 ? -10.417 11.182 10.284 1.00 95.62 83 GLY A O 1
ATOM 651 N N . SER A 1 84 ? -10.012 9.541 8.811 1.00 92.69 84 SER A N 1
ATOM 652 C CA . SER A 1 84 ? -11.007 8.624 9.368 1.00 92.69 84 SER A CA 1
ATOM 653 C C . SER A 1 84 ? -10.673 8.210 10.802 1.00 92.69 84 SER A C 1
ATOM 655 O O . SER A 1 84 ? -11.553 8.155 11.662 1.00 92.69 84 SER A O 1
ATOM 657 N N . TYR A 1 85 ? -9.392 7.963 11.084 1.00 92.44 85 TYR A N 1
ATOM 658 C CA . TYR A 1 85 ? -8.941 7.617 12.426 1.00 92.44 85 TYR A CA 1
ATOM 659 C C . TYR A 1 85 ? -9.022 8.807 13.391 1.00 92.44 85 TYR A C 1
ATOM 661 O O . TYR A 1 85 ? -9.399 8.622 14.544 1.00 92.44 85 TYR A O 1
ATOM 669 N N . SER A 1 86 ? -8.761 10.034 12.930 1.00 93.75 86 SER A N 1
ATOM 670 C CA . SER A 1 86 ? -8.919 11.244 13.754 1.00 93.75 86 SER A CA 1
ATOM 671 C C . SER A 1 86 ? -10.377 11.473 14.152 1.00 93.75 86 SER A C 1
ATOM 673 O O . SER A 1 86 ? -10.655 11.769 15.313 1.00 93.75 86 SER A O 1
ATOM 675 N N . VAL A 1 87 ? -11.319 11.276 13.219 1.00 91.44 87 VAL A N 1
ATOM 676 C CA . VAL A 1 87 ? -12.761 11.318 13.521 1.00 91.44 87 VAL A CA 1
ATOM 677 C C . VAL A 1 87 ? -13.116 10.265 14.565 1.00 91.44 87 VAL A C 1
ATOM 679 O O . VAL A 1 87 ? -13.810 10.570 15.528 1.00 91.44 87 VAL A O 1
ATOM 682 N N . PHE A 1 88 ? -12.611 9.040 14.416 1.00 90.25 88 PHE A N 1
ATOM 683 C CA . PHE A 1 88 ? -12.848 7.994 15.403 1.00 90.25 88 PHE A CA 1
ATOM 684 C C . PHE A 1 88 ? -12.291 8.352 16.791 1.00 90.25 88 PHE A C 1
ATOM 686 O O . PHE A 1 88 ? -13.011 8.231 17.779 1.00 90.25 88 PHE A O 1
ATOM 693 N N . GLN A 1 89 ? -11.054 8.848 16.869 1.00 90.25 89 GLN A N 1
ATOM 694 C CA . GLN A 1 89 ? -10.440 9.284 18.127 1.00 90.25 89 GLN A CA 1
ATOM 695 C C . GLN A 1 89 ? -11.246 10.396 18.811 1.00 90.25 89 GLN A C 1
A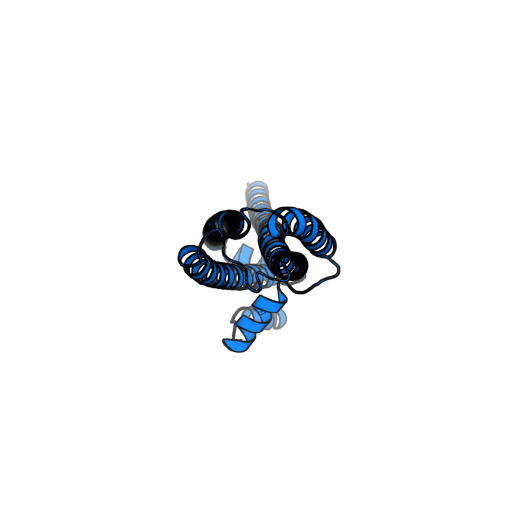TOM 697 O O . GLN A 1 89 ? -11.381 10.388 20.030 1.00 90.25 89 GLN A O 1
ATOM 702 N N . ALA A 1 90 ? -11.849 11.306 18.043 1.00 91.19 90 ALA A N 1
ATOM 703 C CA . ALA A 1 90 ? -12.717 12.353 18.584 1.00 91.19 90 ALA A CA 1
ATOM 704 C C . ALA A 1 90 ? -14.046 11.824 19.160 1.00 91.19 90 ALA A C 1
ATOM 706 O O . ALA A 1 90 ? -14.664 12.492 19.986 1.00 91.19 90 ALA A O 1
ATOM 707 N N . LEU A 1 91 ? -14.498 10.641 18.733 1.00 88.31 91 LEU A N 1
ATOM 708 C CA . LEU A 1 91 ? -15.737 10.011 19.204 1.00 88.31 91 LEU A CA 1
ATOM 709 C C . LEU A 1 91 ? -15.537 9.119 20.436 1.00 88.31 91 LEU A C 1
ATOM 711 O O . LEU A 1 91 ? -16.523 8.637 20.996 1.00 88.31 91 LEU A O 1
ATOM 715 N N . LEU A 1 92 ? -14.295 8.873 20.856 1.00 89.06 92 LEU 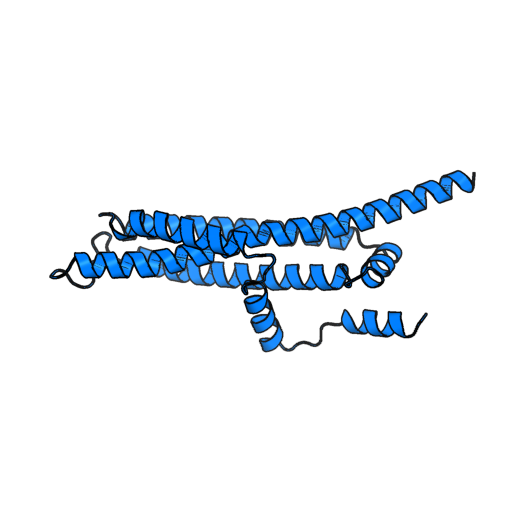A N 1
ATOM 716 C CA . LEU A 1 92 ? -14.002 8.030 22.010 1.00 89.06 92 LEU A CA 1
ATOM 717 C C . LEU A 1 92 ? -14.411 8.726 23.316 1.00 89.06 92 LEU A C 1
ATOM 719 O O . LEU A 1 92 ? -13.745 9.648 23.781 1.00 89.06 92 LEU A O 1
ATOM 723 N N . SER A 1 93 ? -15.485 8.237 23.940 1.00 87.75 93 SER A N 1
ATOM 724 C CA . SER A 1 93 ? -15.803 8.514 25.345 1.00 87.75 93 SER A CA 1
ATOM 725 C C . SER A 1 93 ? -15.226 7.430 26.258 1.00 87.75 93 SER A C 1
ATOM 727 O O . SER A 1 93 ? -14.811 6.361 25.797 1.00 87.75 93 SER A O 1
ATOM 729 N N . LYS A 1 94 ? -15.229 7.680 27.570 1.00 86.31 94 LYS A N 1
ATOM 730 C CA . LYS A 1 94 ? -14.765 6.710 28.569 1.00 86.31 94 LYS A CA 1
ATOM 731 C C . LYS A 1 94 ? -15.513 5.374 28.455 1.00 86.31 94 LYS A C 1
ATOM 733 O O . LYS A 1 94 ? -14.885 4.320 28.433 1.00 86.31 94 LYS A O 1
ATOM 738 N N . GLU A 1 95 ? -16.831 5.426 28.302 1.00 85.50 95 GLU A N 1
ATOM 739 C CA . GLU A 1 95 ? -17.718 4.260 28.203 1.00 85.50 95 GLU A CA 1
ATOM 740 C C . GLU A 1 95 ? -17.421 3.441 26.938 1.00 85.50 95 GLU A C 1
ATOM 742 O O . GLU A 1 95 ? -17.379 2.210 26.963 1.00 85.50 95 GLU A O 1
ATOM 747 N N . ILE A 1 96 ? -17.150 4.124 25.822 1.00 85.69 96 ILE A N 1
ATOM 748 C CA . ILE A 1 96 ? -16.799 3.481 24.551 1.00 85.69 96 ILE A CA 1
ATOM 749 C C . ILE A 1 96 ? -15.426 2.813 24.640 1.00 85.69 96 ILE A C 1
ATOM 751 O O . ILE A 1 96 ? -15.261 1.692 24.158 1.00 85.69 96 ILE A O 1
ATOM 755 N N . ILE A 1 97 ? -14.447 3.467 25.273 1.00 85.75 97 ILE A N 1
ATOM 756 C CA . ILE A 1 97 ? -13.117 2.891 25.503 1.00 85.75 97 ILE A CA 1
ATOM 757 C C . ILE A 1 97 ? -13.238 1.608 26.332 1.00 85.75 97 ILE A C 1
ATOM 759 O O . ILE A 1 97 ? -12.693 0.575 25.942 1.00 85.75 97 ILE A O 1
ATOM 763 N N . GLU A 1 98 ? -13.990 1.638 27.434 1.00 84.06 98 GLU A N 1
ATOM 764 C CA . GLU A 1 98 ? -14.216 0.464 28.285 1.00 84.06 98 GLU A CA 1
ATOM 765 C C . GLU A 1 98 ? -14.871 -0.690 27.507 1.00 84.06 98 GLU A C 1
ATOM 767 O O . GLU A 1 98 ? -14.433 -1.844 27.610 1.00 84.06 98 GLU A O 1
ATOM 772 N N . LEU A 1 99 ? -15.862 -0.400 26.656 1.00 82.88 99 LEU A N 1
ATOM 773 C CA . LEU A 1 99 ? -16.524 -1.422 25.844 1.00 82.88 99 LEU A CA 1
ATOM 774 C C . LEU A 1 99 ? -15.612 -1.988 24.743 1.00 82.88 99 LEU A C 1
ATOM 776 O O . LEU A 1 99 ? -15.583 -3.197 24.507 1.00 82.88 99 LEU A O 1
ATOM 780 N N . LEU A 1 100 ? -14.818 -1.146 24.082 1.00 84.88 100 LEU A N 1
ATOM 781 C CA . LEU A 1 100 ? -13.888 -1.596 23.045 1.00 84.88 100 LEU A CA 1
ATOM 782 C C . LEU A 1 100 ? -12.733 -2.424 23.620 1.00 84.88 100 LEU A C 1
ATOM 784 O O . LEU A 1 100 ? -12.319 -3.400 22.991 1.00 84.88 100 LEU A O 1
ATOM 788 N N . ILE A 1 101 ? -12.240 -2.091 24.813 1.00 85.06 101 ILE A N 1
ATOM 789 C CA . ILE A 1 101 ? -11.217 -2.880 25.517 1.00 85.06 101 ILE A CA 1
ATOM 790 C C . ILE A 1 101 ? -11.796 -4.217 26.006 1.00 85.06 101 ILE A C 1
ATOM 792 O O . ILE A 1 101 ? -11.137 -5.263 25.952 1.00 85.06 101 ILE A O 1
ATOM 796 N N . SER A 1 102 ? -13.036 -4.206 26.499 1.00 81.19 102 SER A N 1
ATOM 797 C CA . SER A 1 102 ? -13.705 -5.416 26.988 1.00 81.19 102 SER A CA 1
ATOM 798 C C . SER A 1 102 ? -14.199 -6.333 25.865 1.00 81.19 102 SER A C 1
ATOM 800 O O . SER A 1 102 ? -14.324 -7.539 26.095 1.00 81.19 102 SER A O 1
ATOM 802 N N . SER A 1 103 ? -14.386 -5.809 24.648 1.00 80.44 103 SER A N 1
ATOM 803 C CA . SER A 1 103 ? -14.760 -6.582 23.460 1.00 80.44 103 SER A CA 1
ATOM 804 C C . SER A 1 103 ? -13.808 -7.755 23.180 1.00 80.44 103 SER A C 1
ATOM 806 O O . SER A 1 103 ? -12.604 -7.716 23.466 1.00 80.44 103 SER A O 1
ATOM 808 N N . LYS A 1 104 ? -14.345 -8.832 22.589 1.00 75.00 104 LYS A N 1
ATOM 809 C CA . LYS A 1 104 ? -13.530 -9.979 22.164 1.00 75.00 104 LYS A CA 1
ATOM 810 C C . LYS A 1 104 ? -12.479 -9.513 21.153 1.00 75.00 104 LYS A C 1
ATOM 812 O O . LYS A 1 104 ? -12.829 -9.000 20.098 1.00 75.00 104 LYS A O 1
ATOM 817 N N . GLY A 1 105 ? -11.206 -9.740 21.474 1.00 73.06 105 GLY A N 1
ATOM 818 C CA . GLY A 1 105 ? -10.075 -9.372 20.618 1.00 73.06 105 GLY A CA 1
ATOM 819 C C . GLY A 1 105 ? -9.523 -7.960 20.832 1.00 73.06 105 GLY A C 1
ATOM 820 O O . GLY A 1 105 ? -8.535 -7.634 20.189 1.00 73.06 105 GLY A O 1
ATOM 821 N N . ASN A 1 106 ? -10.092 -7.161 21.750 1.00 82.38 106 ASN A N 1
ATOM 822 C CA . ASN A 1 106 ? -9.692 -5.768 21.991 1.00 82.38 106 ASN A CA 1
ATOM 823 C C . ASN A 1 106 ? -9.684 -4.958 20.679 1.00 82.38 106 ASN A C 1
ATOM 825 O O . ASN A 1 106 ? -8.631 -4.607 20.141 1.00 82.38 106 ASN A O 1
ATOM 829 N N . ILE A 1 107 ? -10.887 -4.673 20.166 1.00 85.31 107 ILE A N 1
ATOM 830 C CA . ILE A 1 107 ? -11.103 -3.979 18.883 1.00 85.31 107 ILE A CA 1
ATOM 831 C C . ILE A 1 107 ? -10.347 -2.640 18.828 1.00 85.31 107 ILE A C 1
ATOM 833 O O . ILE A 1 107 ? -9.866 -2.256 17.760 1.00 85.31 107 ILE A O 1
ATOM 837 N N . LEU A 1 108 ? -10.195 -1.949 19.968 1.00 86.75 108 LEU A N 1
ATOM 838 C CA . LEU A 1 108 ? -9.418 -0.709 20.051 1.00 86.75 108 LEU A CA 1
ATOM 839 C C . LEU A 1 108 ? -7.937 -0.957 19.747 1.00 86.75 108 LEU A C 1
ATOM 841 O O . LEU A 1 108 ? -7.364 -0.287 18.891 1.00 86.75 108 LEU A O 1
ATOM 845 N N . LYS A 1 109 ? -7.317 -1.947 20.398 1.00 85.81 109 LYS A N 1
ATOM 846 C CA . LYS A 1 109 ? -5.910 -2.302 20.157 1.00 85.81 109 LYS A CA 1
ATOM 847 C C . LYS A 1 109 ? -5.678 -2.767 18.722 1.00 85.81 109 LYS A C 1
ATOM 849 O O . LYS A 1 109 ? -4.704 -2.339 18.107 1.00 85.81 109 LYS A O 1
ATOM 854 N N . GLU A 1 110 ? -6.558 -3.611 18.185 1.00 84.31 110 GLU A N 1
ATOM 855 C CA . GLU A 1 110 ? -6.468 -4.074 16.794 1.00 84.31 110 GLU A CA 1
ATOM 856 C C . GLU A 1 110 ? -6.525 -2.894 15.819 1.00 84.31 110 GLU A C 1
ATOM 858 O O . GLU A 1 110 ? -5.653 -2.755 14.964 1.00 84.31 110 GLU A O 1
ATOM 863 N N . SER A 1 111 ? -7.479 -1.985 16.006 1.00 86.50 111 SER A N 1
ATOM 864 C CA . SER A 1 111 ? -7.647 -0.832 15.120 1.00 86.50 111 SER A CA 1
ATOM 865 C C . SER A 1 111 ? -6.502 0.173 15.230 1.00 86.50 111 SER A C 1
ATOM 867 O O . SER A 1 111 ? -6.044 0.684 14.210 1.00 86.50 111 SER A O 1
ATOM 869 N N . ASN A 1 112 ? -5.982 0.417 16.439 1.00 88.88 112 ASN A N 1
ATOM 870 C CA . ASN A 1 112 ? -4.790 1.246 16.648 1.00 88.88 112 ASN A CA 1
ATOM 871 C C . ASN A 1 112 ? -3.568 0.640 15.947 1.00 88.88 112 ASN A C 1
ATOM 873 O O . ASN A 1 112 ? -2.780 1.360 15.330 1.00 88.88 112 ASN A O 1
ATOM 877 N N . ARG A 1 113 ? -3.425 -0.690 16.007 1.00 86.94 113 ARG A N 1
ATOM 878 C CA . ARG A 1 113 ? -2.341 -1.405 15.332 1.00 86.94 113 ARG A CA 1
ATOM 879 C C . ARG A 1 113 ? -2.471 -1.308 13.814 1.00 86.94 113 ARG A C 1
ATOM 881 O O . ARG A 1 113 ? -1.496 -0.939 13.170 1.00 86.94 113 ARG A O 1
ATOM 888 N N . THR A 1 114 ? -3.648 -1.582 13.251 1.00 88.00 114 THR A N 1
ATOM 889 C CA . THR A 1 114 ? -3.882 -1.490 11.800 1.00 88.00 114 THR A CA 1
ATOM 890 C C . THR A 1 114 ? -3.690 -0.058 11.293 1.00 88.00 114 THR A C 1
ATOM 892 O O . THR A 1 114 ? -3.046 0.131 10.264 1.00 88.00 114 THR A O 1
ATOM 895 N N . PHE A 1 115 ? -4.143 0.961 12.035 1.00 91.81 115 PHE A N 1
ATOM 896 C CA . PHE A 1 115 ? -3.865 2.370 11.721 1.00 91.81 115 PHE A CA 1
ATOM 897 C C . PHE A 1 115 ? -2.360 2.654 11.607 1.00 91.81 115 PHE A C 1
ATOM 899 O O . PHE A 1 115 ? -1.902 3.178 10.587 1.00 91.81 115 PHE A O 1
ATOM 906 N N . LEU A 1 116 ? -1.582 2.291 12.634 1.00 91.44 116 LEU A N 1
ATOM 907 C CA . LEU A 1 116 ? -0.138 2.528 12.657 1.00 91.44 116 LEU A CA 1
ATOM 908 C C . LEU A 1 116 ? 0.577 1.754 11.543 1.00 91.44 116 LEU A C 1
ATOM 910 O O . LEU A 1 116 ? 1.371 2.333 10.799 1.00 91.44 116 LEU A O 1
ATOM 914 N N . ASN A 1 117 ? 0.266 0.464 11.406 1.00 90.94 117 ASN A N 1
ATOM 915 C CA . ASN A 1 117 ? 0.888 -0.424 10.431 1.00 90.94 117 ASN A CA 1
ATOM 916 C C . ASN A 1 117 ? 0.662 0.075 8.998 1.00 90.94 117 ASN A C 1
ATOM 918 O O . ASN A 1 117 ? 1.618 0.183 8.228 1.00 90.94 117 ASN A O 1
ATOM 922 N N . LEU A 1 118 ? -0.572 0.448 8.646 1.00 91.81 118 LEU A N 1
ATOM 923 C CA . LEU A 1 118 ? -0.885 0.984 7.319 1.00 91.81 118 LEU A CA 1
ATOM 924 C C . LEU A 1 118 ? -0.248 2.340 7.055 1.00 91.81 118 LEU A C 1
ATOM 926 O O . LEU A 1 118 ? 0.261 2.571 5.962 1.00 91.81 118 LEU A O 1
ATOM 930 N N . THR A 1 119 ? -0.228 3.219 8.055 1.00 94.12 119 THR A N 1
ATOM 931 C CA . THR A 1 119 ? 0.446 4.517 7.942 1.00 94.12 119 THR A CA 1
ATOM 932 C C . THR A 1 119 ? 1.923 4.330 7.595 1.00 94.12 119 THR A C 1
ATOM 934 O O . THR A 1 119 ? 2.439 4.982 6.684 1.00 94.12 119 THR A O 1
ATOM 937 N N . ILE A 1 120 ? 2.601 3.397 8.270 1.00 92.94 120 ILE A N 1
ATOM 938 C CA . ILE A 1 120 ? 4.003 3.060 8.001 1.00 92.94 120 ILE A CA 1
ATOM 939 C C . ILE A 1 120 ? 4.161 2.443 6.608 1.00 92.94 120 ILE A C 1
ATOM 941 O O . ILE A 1 120 ? 5.016 2.889 5.844 1.00 92.94 120 ILE A O 1
ATOM 945 N N . LEU A 1 121 ? 3.336 1.456 6.251 1.00 92.50 121 LEU A N 1
ATOM 946 C CA . LEU A 1 121 ? 3.399 0.779 4.952 1.00 92.50 121 LEU A CA 1
ATOM 947 C C . LEU A 1 121 ? 3.197 1.742 3.782 1.00 92.50 121 LEU A C 1
ATOM 949 O O . LEU A 1 121 ? 3.988 1.731 2.839 1.00 92.50 121 LEU A O 1
ATOM 953 N N . TYR A 1 122 ? 2.180 2.602 3.849 1.00 94.88 122 TYR A N 1
ATOM 954 C CA . TYR A 1 122 ? 1.931 3.604 2.814 1.00 94.88 122 TYR A CA 1
ATOM 955 C C . TYR A 1 122 ? 3.061 4.625 2.747 1.00 94.88 122 TYR A C 1
ATOM 957 O O . TYR A 1 122 ? 3.495 4.956 1.649 1.00 94.88 122 TYR A O 1
ATOM 965 N N . THR A 1 123 ? 3.610 5.056 3.888 1.00 94.88 123 THR A N 1
ATOM 966 C CA . THR A 1 123 ? 4.781 5.949 3.912 1.00 94.88 123 THR A CA 1
ATOM 967 C C . THR A 1 123 ? 5.987 5.311 3.223 1.00 94.88 123 THR A C 1
ATOM 969 O O . THR A 1 123 ? 6.622 5.943 2.380 1.00 94.88 123 THR A O 1
ATOM 972 N N . VAL A 1 124 ? 6.290 4.045 3.525 1.00 92.50 124 VAL A N 1
ATOM 973 C CA . VAL A 1 124 ? 7.377 3.306 2.863 1.00 92.50 124 VAL A CA 1
ATOM 974 C C . VAL A 1 124 ? 7.106 3.180 1.363 1.00 92.50 124 VAL A C 1
ATOM 976 O O . VAL A 1 124 ? 7.996 3.459 0.564 1.00 92.50 124 VAL A O 1
ATOM 979 N N . GLY A 1 125 ? 5.879 2.833 0.965 1.00 93.69 125 GLY A N 1
ATOM 980 C CA . GLY A 1 125 ? 5.479 2.762 -0.442 1.00 93.69 125 GLY A CA 1
ATOM 981 C C . GLY A 1 125 ? 5.626 4.097 -1.180 1.00 93.69 125 GLY A C 1
ATOM 982 O O . GLY A 1 125 ? 6.108 4.120 -2.310 1.00 93.69 125 GLY A O 1
ATOM 983 N N . ILE A 1 126 ? 5.285 5.217 -0.536 1.00 97.00 126 ILE A N 1
ATOM 984 C CA . ILE A 1 126 ? 5.463 6.569 -1.088 1.00 97.00 126 ILE A CA 1
ATOM 985 C C . ILE A 1 126 ? 6.946 6.864 -1.319 1.00 97.00 126 ILE A C 1
ATOM 987 O O . ILE A 1 126 ? 7.330 7.306 -2.400 1.00 97.00 126 ILE A O 1
ATOM 991 N N . VAL A 1 127 ? 7.804 6.580 -0.334 1.00 95.81 127 VAL A N 1
ATOM 992 C CA . VAL A 1 127 ? 9.255 6.797 -0.460 1.00 95.81 127 VAL A CA 1
ATOM 993 C C . VAL A 1 127 ? 9.846 5.928 -1.574 1.00 95.81 127 VAL A C 1
ATOM 995 O O . VAL A 1 127 ? 10.622 6.425 -2.389 1.00 95.81 127 VAL A O 1
ATOM 998 N N . LEU A 1 128 ? 9.452 4.653 -1.657 1.00 94.06 128 LEU A N 1
ATOM 999 C CA . LEU A 1 128 ? 9.897 3.749 -2.721 1.00 94.06 128 LEU A CA 1
ATOM 1000 C C . LEU A 1 128 ? 9.460 4.241 -4.107 1.00 94.06 128 LEU A C 1
ATOM 1002 O O . LEU A 1 128 ? 10.276 4.261 -5.028 1.00 94.06 128 LEU A O 1
ATOM 1006 N N . ASN A 1 129 ? 8.209 4.686 -4.255 1.00 96.62 129 ASN A N 1
ATOM 1007 C CA . ASN A 1 129 ? 7.727 5.252 -5.514 1.00 96.62 129 ASN A CA 1
ATOM 1008 C C . ASN A 1 129 ? 8.434 6.548 -5.874 1.00 96.62 129 ASN A C 1
ATOM 1010 O O . ASN A 1 129 ? 8.788 6.733 -7.031 1.00 96.62 129 ASN A O 1
ATOM 1014 N N . PHE A 1 130 ? 8.679 7.430 -4.909 1.00 95.62 130 PHE A N 1
ATOM 1015 C CA . PHE A 1 130 ? 9.416 8.663 -5.150 1.00 95.62 130 PHE A CA 1
ATOM 1016 C C . PHE A 1 130 ? 10.805 8.381 -5.739 1.00 95.62 130 PHE A C 1
ATOM 1018 O O . PHE A 1 130 ? 11.171 8.968 -6.760 1.00 95.62 130 PHE A O 1
ATOM 1025 N N . VAL A 1 131 ? 11.548 7.439 -5.146 1.00 96.12 131 VAL A N 1
ATOM 1026 C CA . VAL A 1 131 ? 12.860 7.015 -5.661 1.00 96.12 131 VAL A CA 1
ATOM 1027 C C . VAL A 1 131 ? 12.723 6.408 -7.058 1.00 96.12 131 VAL A C 1
ATOM 1029 O O . VAL A 1 131 ? 13.464 6.792 -7.962 1.00 96.12 131 VAL A O 1
ATOM 1032 N N . LEU A 1 132 ? 11.757 5.510 -7.268 1.00 96.06 132 LEU A N 1
ATOM 1033 C CA . LEU A 1 132 ? 11.536 4.870 -8.565 1.00 96.06 132 LEU A CA 1
ATOM 1034 C C . LEU A 1 132 ? 11.185 5.886 -9.663 1.00 96.06 132 LEU A C 1
ATOM 1036 O O . LEU A 1 132 ? 11.757 5.834 -10.748 1.00 96.06 132 LEU A O 1
ATOM 1040 N N . ILE A 1 133 ? 10.295 6.839 -9.383 1.00 96.44 133 ILE A N 1
ATOM 1041 C CA . ILE A 1 133 ? 9.918 7.916 -10.306 1.00 96.44 133 ILE A CA 1
ATOM 1042 C C . ILE A 1 133 ? 11.138 8.772 -10.648 1.00 96.44 133 ILE A C 1
ATOM 1044 O O . ILE A 1 133 ? 11.324 9.123 -11.812 1.00 96.44 133 ILE A O 1
ATOM 1048 N N . ALA A 1 134 ? 11.977 9.110 -9.663 1.00 95.94 134 ALA A N 1
ATOM 1049 C CA . ALA A 1 134 ? 13.197 9.877 -9.903 1.00 95.94 134 ALA A CA 1
ATOM 1050 C C . ALA A 1 134 ? 14.151 9.131 -10.849 1.00 95.94 134 ALA A C 1
ATOM 1052 O O . ALA A 1 134 ? 14.650 9.726 -11.803 1.00 95.94 134 ALA A O 1
ATOM 1053 N N . VAL A 1 135 ? 14.331 7.822 -10.645 1.00 95.00 135 VAL A N 1
ATOM 1054 C CA . VAL A 1 135 ? 15.126 6.963 -11.538 1.00 95.00 135 VAL A CA 1
ATOM 1055 C C . VAL A 1 135 ? 14.502 6.892 -12.940 1.00 95.00 135 VAL A C 1
ATOM 1057 O O . VAL A 1 135 ? 15.186 7.123 -13.931 1.00 95.00 135 VAL A O 1
ATOM 1060 N N . LEU A 1 136 ? 13.193 6.653 -13.053 1.00 94.56 136 LEU A N 1
ATOM 1061 C CA . LEU A 1 136 ? 12.482 6.577 -14.339 1.00 94.56 136 LEU A CA 1
ATOM 1062 C C . LEU A 1 136 ? 12.475 7.901 -15.112 1.00 94.56 136 LEU A C 1
ATOM 1064 O O . LEU A 1 136 ? 12.359 7.893 -16.335 1.00 94.56 136 LEU A O 1
ATOM 1068 N N . LYS A 1 137 ? 12.568 9.044 -14.427 1.00 93.62 137 LYS A N 1
ATOM 1069 C CA . LYS A 1 137 ? 12.647 10.368 -15.063 1.00 93.62 137 LYS A CA 1
ATOM 1070 C C . LYS A 1 137 ? 13.995 10.648 -15.717 1.00 93.62 137 LYS A C 1
ATOM 1072 O O . LYS A 1 137 ? 14.030 11.423 -16.664 1.00 93.62 137 LYS A O 1
ATOM 1077 N N . VAL A 1 138 ? 15.080 10.063 -15.211 1.00 94.56 138 VAL A N 1
ATOM 1078 C CA . VAL A 1 138 ? 16.422 10.253 -15.787 1.00 94.56 138 VAL A CA 1
ATOM 1079 C C . VAL A 1 138 ? 16.766 9.202 -16.842 1.00 94.56 138 VAL A C 1
ATOM 1081 O O . VAL A 1 138 ? 17.710 9.395 -17.603 1.00 94.56 138 VAL A O 1
ATOM 1084 N N . MET A 1 139 ? 16.021 8.095 -16.896 1.00 92.06 139 MET A N 1
ATOM 1085 C CA . MET A 1 139 ? 16.209 7.075 -17.925 1.00 92.06 139 MET A CA 1
ATOM 1086 C C . MET A 1 139 ? 15.645 7.537 -19.278 1.00 92.06 139 MET A C 1
ATOM 1088 O O . MET A 1 139 ? 14.521 8.046 -19.310 1.00 92.06 139 MET A O 1
ATOM 1092 N N . PRO A 1 140 ? 16.385 7.329 -20.387 1.00 91.75 140 PRO A N 1
ATOM 1093 C CA . PRO A 1 140 ? 15.860 7.521 -21.735 1.00 91.75 140 PRO A CA 1
ATOM 1094 C C . PRO A 1 140 ? 14.627 6.650 -21.976 1.00 91.75 140 PRO A C 1
ATOM 1096 O O . PRO A 1 140 ? 14.561 5.521 -21.490 1.00 91.75 140 PRO A O 1
ATOM 1099 N N . ASP A 1 141 ? 13.680 7.146 -22.766 1.00 90.69 141 ASP A N 1
ATOM 1100 C CA . ASP A 1 141 ? 12.440 6.411 -23.030 1.00 90.69 141 ASP A CA 1
ATOM 1101 C C . ASP A 1 141 ? 12.703 5.103 -23.813 1.00 90.69 141 ASP A C 1
ATOM 1103 O O . ASP A 1 141 ? 12.036 4.100 -23.575 1.00 90.69 141 ASP A O 1
ATOM 1107 N N . GLU A 1 142 ? 13.753 5.078 -24.643 1.00 87.62 142 GLU A N 1
ATOM 1108 C CA . GLU A 1 142 ? 14.224 3.911 -25.412 1.00 87.62 142 GLU A CA 1
ATOM 1109 C C . GLU A 1 142 ? 15.248 3.040 -24.650 1.00 87.62 142 GLU A C 1
ATOM 1111 O O . GLU A 1 142 ? 16.039 2.310 -25.250 1.00 87.62 142 GLU A O 1
ATOM 1116 N N . PHE A 1 143 ? 15.317 3.143 -23.319 1.00 88.69 143 PHE A N 1
ATOM 1117 C CA . PHE A 1 143 ? 16.322 2.422 -22.538 1.00 88.69 143 PHE A CA 1
ATOM 1118 C C . PHE A 1 143 ? 16.177 0.896 -22.661 1.00 88.69 143 PHE A C 1
ATOM 1120 O O . PHE A 1 143 ? 15.151 0.314 -22.309 1.00 88.69 143 PHE A O 1
ATOM 1127 N N . VAL A 1 144 ? 17.263 0.235 -23.071 1.00 87.69 144 VAL A N 1
ATOM 1128 C CA . VAL A 1 144 ? 17.381 -1.226 -23.143 1.00 87.69 144 VAL A CA 1
ATOM 1129 C C . VAL A 1 144 ? 18.692 -1.651 -22.483 1.00 87.69 144 VAL A C 1
ATOM 1131 O O . VAL A 1 144 ? 19.750 -1.085 -22.749 1.00 87.69 144 VAL A O 1
ATOM 1134 N N . ILE A 1 145 ? 18.635 -2.671 -21.620 1.00 83.81 145 ILE A N 1
ATOM 1135 C CA . ILE A 1 145 ? 19.812 -3.150 -20.871 1.00 83.81 145 ILE A CA 1
ATOM 1136 C C . ILE A 1 145 ? 20.797 -3.868 -21.809 1.00 83.81 145 ILE A C 1
ATOM 1138 O O . ILE A 1 145 ? 22.004 -3.642 -21.750 1.00 83.81 145 ILE A O 1
ATOM 1142 N N . TRP A 1 146 ? 20.281 -4.726 -22.697 1.00 84.12 146 TRP A N 1
ATOM 1143 C CA . TRP A 1 146 ? 21.060 -5.464 -23.691 1.00 84.12 146 TRP A CA 1
ATOM 1144 C C . TRP A 1 146 ? 20.423 -5.397 -25.080 1.00 84.12 146 TRP A C 1
ATOM 1146 O O . TRP A 1 146 ? 19.551 -6.195 -25.421 1.00 84.12 146 TRP A O 1
ATOM 1156 N N . ASN A 1 147 ? 20.960 -4.525 -25.937 1.00 78.19 147 ASN A N 1
ATOM 1157 C CA . ASN A 1 147 ? 20.472 -4.316 -27.310 1.00 78.19 147 ASN A CA 1
ATOM 1158 C C . ASN A 1 147 ? 20.474 -5.584 -28.183 1.00 78.19 147 ASN A C 1
ATOM 1160 O O . ASN A 1 147 ? 19.706 -5.684 -29.131 1.00 78.19 147 ASN A O 1
ATOM 1164 N N . LYS A 1 148 ? 21.328 -6.571 -27.878 1.00 80.62 148 LYS A N 1
ATOM 1165 C CA . LYS A 1 148 ? 21.405 -7.832 -28.637 1.00 80.62 148 LYS A CA 1
ATOM 1166 C C . LYS A 1 148 ? 20.352 -8.867 -28.228 1.00 80.62 148 LYS A C 1
ATOM 1168 O O . LYS A 1 148 ? 20.180 -9.845 -28.946 1.00 80.62 148 LYS A O 1
ATOM 1173 N N . ASN A 1 149 ? 19.683 -8.695 -27.087 1.00 88.00 149 ASN A N 1
ATOM 1174 C CA . ASN A 1 149 ? 18.695 -9.652 -26.592 1.00 88.00 149 ASN A CA 1
ATOM 1175 C C . ASN A 1 149 ? 17.482 -8.926 -25.995 1.00 88.00 149 ASN A C 1
ATOM 1177 O O . ASN A 1 149 ? 17.300 -8.852 -24.778 1.00 88.00 149 ASN A O 1
ATOM 1181 N N . LEU A 1 150 ? 16.652 -8.388 -26.891 1.00 88.56 150 LEU A N 1
ATOM 1182 C CA . LEU A 1 150 ? 15.440 -7.655 -26.530 1.00 88.56 150 LEU A CA 1
ATOM 1183 C C . LEU A 1 150 ? 14.438 -8.537 -25.774 1.00 88.56 150 LEU A C 1
ATOM 1185 O O . LEU A 1 150 ? 13.859 -8.100 -24.786 1.00 88.56 150 LEU A O 1
ATOM 1189 N N . ALA A 1 151 ? 14.290 -9.802 -26.180 1.00 89.31 151 ALA A N 1
ATOM 1190 C CA . ALA A 1 151 ? 13.395 -10.746 -25.513 1.00 89.31 151 ALA A CA 1
ATOM 1191 C C . ALA A 1 151 ? 13.767 -10.943 -24.034 1.00 89.31 151 ALA A C 1
ATOM 1193 O O . ALA A 1 151 ? 12.896 -10.932 -23.166 1.00 89.31 151 ALA A O 1
ATOM 1194 N N . PHE A 1 152 ? 15.064 -11.058 -23.731 1.00 90.94 152 PHE A N 1
ATOM 1195 C CA . PHE A 1 152 ? 15.541 -11.146 -22.352 1.00 90.94 152 PHE A CA 1
ATOM 1196 C C . PHE A 1 152 ? 15.286 -9.855 -21.562 1.00 90.94 152 PHE A C 1
ATOM 1198 O O . PHE A 1 152 ? 14.875 -9.921 -20.404 1.00 90.94 152 PHE A O 1
ATOM 1205 N N . CYS A 1 153 ? 15.472 -8.685 -22.182 1.00 91.69 153 CYS A N 1
ATOM 1206 C CA . CYS A 1 153 ? 15.186 -7.399 -21.541 1.00 91.69 153 CYS A CA 1
ATOM 1207 C C . CYS A 1 153 ? 13.699 -7.257 -21.190 1.00 91.69 153 CYS A C 1
ATOM 1209 O O . CYS A 1 153 ? 13.375 -6.926 -20.050 1.00 91.69 153 CYS A O 1
ATOM 1211 N N . ASN A 1 154 ? 12.805 -7.588 -22.125 1.00 92.25 154 ASN A N 1
ATOM 1212 C CA . ASN A 1 154 ? 11.356 -7.531 -21.918 1.00 92.25 154 ASN A CA 1
ATOM 1213 C C . ASN A 1 154 ? 10.897 -8.542 -20.860 1.00 92.25 154 ASN A C 1
ATOM 1215 O O . ASN A 1 154 ? 10.057 -8.228 -20.021 1.00 92.25 154 ASN A O 1
ATOM 1219 N N . MET A 1 155 ? 11.490 -9.741 -20.832 1.00 93.44 155 MET A N 1
ATOM 1220 C CA . MET A 1 155 ? 11.226 -10.728 -19.782 1.00 93.44 155 MET A CA 1
ATOM 1221 C C . MET A 1 155 ? 11.637 -10.209 -18.398 1.00 93.44 155 MET A C 1
ATOM 1223 O O . MET A 1 155 ? 10.877 -10.349 -17.439 1.00 93.44 155 MET A O 1
ATOM 1227 N N . LEU A 1 156 ? 12.816 -9.591 -18.280 1.00 92.88 156 LEU A N 1
ATOM 1228 C CA . LEU A 1 156 ? 13.284 -9.030 -17.012 1.00 92.88 156 LEU A CA 1
ATOM 1229 C C . LEU A 1 156 ? 12.404 -7.855 -16.559 1.00 92.88 156 LEU A C 1
ATOM 1231 O O . LEU A 1 156 ? 12.031 -7.786 -15.386 1.00 92.88 156 LEU A O 1
ATOM 1235 N N . ALA A 1 157 ? 12.030 -6.976 -17.494 1.00 93.81 157 ALA A N 1
ATOM 1236 C CA . ALA A 1 157 ? 11.100 -5.881 -17.249 1.00 93.81 157 ALA A CA 1
ATOM 1237 C C . ALA A 1 157 ? 9.747 -6.416 -16.768 1.00 93.81 157 ALA A C 1
ATOM 1239 O O . ALA A 1 157 ? 9.268 -6.008 -15.714 1.00 93.81 157 ALA A O 1
ATOM 1240 N N . TRP A 1 158 ? 9.174 -7.397 -17.466 1.00 95.50 158 TRP A N 1
ATOM 1241 C CA . TRP A 1 158 ? 7.921 -8.041 -17.080 1.00 95.50 158 TRP A CA 1
ATOM 1242 C C . TRP A 1 158 ? 7.957 -8.591 -15.650 1.00 95.50 158 TRP A C 1
ATOM 1244 O O . TRP A 1 158 ? 7.035 -8.325 -14.874 1.00 95.50 158 TRP A O 1
ATOM 1254 N N . ILE A 1 159 ? 9.014 -9.315 -15.271 1.00 95.75 159 ILE A N 1
ATOM 1255 C CA . ILE A 1 159 ? 9.152 -9.870 -13.916 1.00 95.75 159 ILE A CA 1
ATOM 1256 C C . ILE A 1 159 ? 9.201 -8.742 -12.879 1.00 95.75 159 ILE A C 1
ATOM 1258 O O . ILE A 1 159 ? 8.439 -8.766 -11.909 1.00 95.75 159 ILE A O 1
ATOM 1262 N N . GLY A 1 160 ? 10.053 -7.735 -13.090 1.00 95.44 160 GLY A N 1
ATOM 1263 C CA . GLY A 1 160 ? 10.187 -6.605 -12.169 1.00 95.44 160 GLY A CA 1
ATOM 1264 C C . GLY A 1 160 ? 8.887 -5.812 -12.015 1.00 95.44 160 GLY A C 1
ATOM 1265 O O . GLY A 1 160 ? 8.463 -5.520 -10.896 1.00 95.44 160 GLY A O 1
ATOM 1266 N N . ILE A 1 161 ? 8.212 -5.532 -13.132 1.00 97.00 161 ILE A N 1
ATOM 1267 C CA . ILE A 1 161 ? 6.937 -4.810 -13.159 1.00 97.00 161 ILE A CA 1
ATOM 1268 C C . ILE A 1 161 ? 5.839 -5.628 -12.478 1.00 97.00 161 ILE A C 1
ATOM 1270 O O . ILE A 1 161 ? 5.071 -5.081 -11.693 1.00 97.00 161 ILE A O 1
ATOM 1274 N N . THR A 1 162 ? 5.783 -6.939 -12.711 1.00 96.94 162 THR A N 1
ATOM 1275 C CA . THR A 1 162 ? 4.806 -7.827 -12.064 1.00 96.94 162 THR A CA 1
ATOM 1276 C C . THR A 1 162 ? 4.955 -7.800 -10.548 1.00 96.94 162 THR A C 1
ATOM 1278 O O . THR A 1 162 ? 3.958 -7.660 -9.837 1.00 96.94 162 THR A O 1
ATOM 1281 N N . VAL A 1 163 ? 6.186 -7.900 -10.036 1.00 95.44 163 VAL A N 1
ATOM 1282 C CA . VAL A 1 163 ? 6.462 -7.821 -8.592 1.00 95.44 163 VAL A CA 1
ATOM 1283 C C . VAL A 1 163 ? 6.030 -6.463 -8.043 1.00 95.44 163 VAL A C 1
ATOM 1285 O O . VAL A 1 163 ? 5.318 -6.402 -7.040 1.00 95.44 163 VAL A O 1
ATOM 1288 N N . TYR A 1 164 ? 6.403 -5.384 -8.731 1.00 96.19 164 TYR A N 1
ATOM 1289 C CA . TYR A 1 164 ? 6.039 -4.021 -8.360 1.00 96.19 164 TYR A CA 1
ATOM 1290 C C . TYR A 1 164 ? 4.516 -3.818 -8.301 1.00 96.19 164 TYR A C 1
ATOM 1292 O O . TYR A 1 164 ? 3.997 -3.333 -7.292 1.00 96.19 164 TYR A O 1
ATOM 1300 N N . LEU A 1 165 ? 3.790 -4.215 -9.349 1.00 96.62 165 LEU A N 1
ATOM 1301 C CA . LEU A 1 165 ? 2.338 -4.058 -9.441 1.00 96.62 165 LEU A CA 1
ATOM 1302 C C . LEU A 1 165 ? 1.610 -4.917 -8.415 1.00 96.62 165 LEU A C 1
ATOM 1304 O O . LEU A 1 165 ? 0.707 -4.427 -7.744 1.00 96.62 165 LEU A O 1
ATOM 1308 N N . SER A 1 166 ? 2.025 -6.173 -8.249 1.00 94.62 166 SER A N 1
ATOM 1309 C CA . SER A 1 166 ? 1.412 -7.081 -7.274 1.00 94.62 166 SER A CA 1
ATOM 1310 C C . SER A 1 166 ? 1.546 -6.533 -5.852 1.00 94.62 166 SER A C 1
ATOM 1312 O O . SER A 1 166 ? 0.589 -6.571 -5.079 1.00 94.62 166 SER A O 1
ATOM 1314 N N . PHE A 1 167 ? 2.711 -5.972 -5.515 1.00 92.88 167 PHE A N 1
ATOM 1315 C CA . PHE A 1 167 ? 2.937 -5.323 -4.225 1.00 92.88 167 PHE A CA 1
ATOM 1316 C C . PHE A 1 167 ? 2.030 -4.098 -4.024 1.00 92.88 167 PHE A C 1
ATOM 1318 O O . PHE A 1 167 ? 1.372 -3.990 -2.991 1.00 92.88 167 PHE A O 1
ATOM 1325 N N . HIS A 1 168 ? 1.932 -3.203 -5.012 1.00 94.62 168 HIS A N 1
ATOM 1326 C CA . HIS A 1 168 ? 1.096 -2.000 -4.898 1.00 94.62 168 HIS A CA 1
ATOM 1327 C C . HIS A 1 168 ? -0.397 -2.315 -4.852 1.00 94.62 168 HIS A C 1
ATOM 1329 O O . HIS A 1 168 ? -1.114 -1.744 -4.036 1.00 94.62 168 HIS A O 1
ATOM 1335 N N . LEU A 1 169 ? -0.867 -3.264 -5.663 1.00 95.00 169 LEU A N 1
ATOM 1336 C CA . LEU A 1 169 ? -2.252 -3.728 -5.615 1.00 95.00 169 LEU A CA 1
ATOM 1337 C C . LEU A 1 169 ? -2.592 -4.323 -4.249 1.00 95.00 169 LEU A C 1
ATOM 1339 O O . LEU A 1 169 ? -3.670 -4.063 -3.722 1.00 95.00 169 LEU A O 1
ATOM 1343 N N . LEU A 1 170 ? -1.667 -5.076 -3.643 1.00 92.88 170 LEU A N 1
ATOM 1344 C CA . LEU A 1 170 ? -1.855 -5.586 -2.287 1.00 92.88 170 LEU A CA 1
ATOM 1345 C C . LEU A 1 170 ? -1.979 -4.444 -1.270 1.00 92.88 170 LEU A C 1
ATOM 1347 O O . LEU A 1 170 ? -2.914 -4.458 -0.474 1.00 92.88 170 LEU A O 1
ATOM 1351 N N . LEU A 1 171 ? -1.105 -3.432 -1.341 1.00 92.19 171 LEU A N 1
ATOM 1352 C CA . LEU A 1 171 ? -1.225 -2.238 -0.497 1.00 92.19 171 LEU A CA 1
ATOM 1353 C C . LEU A 1 171 ? -2.574 -1.538 -0.691 1.00 92.19 171 LEU A C 1
ATOM 1355 O O . LEU A 1 171 ? -3.193 -1.135 0.287 1.00 92.19 171 LEU A O 1
ATOM 1359 N N . PHE A 1 172 ? -3.058 -1.421 -1.929 1.00 94.06 172 PHE A N 1
ATOM 1360 C CA . PHE A 1 172 ? -4.340 -0.772 -2.196 1.00 94.06 172 PHE A CA 1
ATOM 1361 C C . PHE A 1 172 ? -5.515 -1.541 -1.609 1.00 94.06 172 PHE A C 1
ATOM 1363 O O . PHE A 1 172 ? -6.440 -0.933 -1.081 1.00 94.06 172 PHE A O 1
ATOM 1370 N N . LEU A 1 173 ? -5.484 -2.870 -1.672 1.00 92.50 173 LEU A N 1
ATOM 1371 C CA . LEU A 1 173 ? -6.552 -3.702 -1.126 1.00 92.50 173 LEU A CA 1
ATOM 1372 C C . LEU A 1 173 ? -6.576 -3.710 0.408 1.00 92.50 173 LEU A C 1
ATOM 1374 O O . LEU A 1 173 ? -7.631 -3.977 0.985 1.00 92.50 173 LEU A O 1
ATOM 1378 N N . GLU A 1 174 ? -5.471 -3.375 1.074 1.00 90.12 174 GLU A N 1
ATOM 1379 C CA . GLU A 1 174 ? -5.398 -3.330 2.538 1.00 90.12 174 GLU A CA 1
ATOM 1380 C C . GLU A 1 174 ? -6.243 -2.191 3.139 1.00 90.12 174 GLU A C 1
ATOM 1382 O O . GLU A 1 174 ? -6.731 -2.294 4.268 1.00 90.12 174 GLU A O 1
ATOM 1387 N N . VAL A 1 175 ? -6.544 -1.146 2.356 1.00 89.75 175 VAL A N 1
ATOM 1388 C CA . VAL A 1 175 ? -7.469 -0.077 2.773 1.00 89.75 175 VAL A CA 1
ATOM 1389 C C . VAL A 1 175 ? -8.868 -0.615 3.102 1.00 89.75 175 VAL A C 1
ATOM 1391 O O . VAL A 1 175 ? -9.551 -0.073 3.969 1.00 89.75 175 VAL A O 1
ATOM 1394 N N . ILE A 1 176 ? -9.285 -1.715 2.461 1.00 89.12 176 ILE A N 1
ATOM 1395 C CA . ILE A 1 176 ? -10.580 -2.359 2.714 1.00 89.12 176 ILE A CA 1
ATOM 1396 C C . ILE A 1 176 ? -10.605 -2.946 4.129 1.00 89.12 176 ILE A C 1
ATOM 1398 O O . ILE A 1 176 ? -11.586 -2.770 4.851 1.00 89.12 176 ILE A O 1
ATOM 1402 N N . ASN A 1 177 ? -9.519 -3.599 4.553 1.00 86.06 177 ASN A N 1
ATOM 1403 C CA . ASN A 1 177 ? -9.413 -4.174 5.896 1.00 86.06 177 ASN A CA 1
ATOM 1404 C C . ASN A 1 177 ? -9.468 -3.077 6.964 1.00 86.06 177 ASN A C 1
ATOM 1406 O O . ASN A 1 177 ? -10.197 -3.204 7.951 1.00 86.06 177 ASN A O 1
ATOM 1410 N N . PHE A 1 178 ? -8.782 -1.957 6.727 1.00 87.88 178 PHE A N 1
ATOM 1411 C CA . PHE A 1 178 ? -8.878 -0.784 7.592 1.00 87.88 178 PHE A CA 1
ATOM 1412 C C . PHE A 1 178 ? -10.295 -0.219 7.670 1.00 87.88 178 PHE A C 1
ATOM 1414 O O . PHE A 1 178 ? -10.794 0.013 8.770 1.00 87.88 178 PHE A O 1
ATOM 1421 N N . ALA A 1 179 ? -10.967 -0.045 6.530 1.00 89.50 179 ALA A N 1
ATOM 1422 C CA . ALA A 1 179 ? -12.339 0.453 6.491 1.00 89.50 179 ALA A CA 1
ATOM 1423 C C . ALA A 1 179 ? -13.304 -0.462 7.267 1.00 89.50 179 ALA A C 1
ATOM 1425 O O . ALA A 1 179 ? -14.158 0.026 8.006 1.00 89.50 179 ALA A O 1
ATOM 1426 N N . ILE A 1 180 ? -13.136 -1.785 7.165 1.00 88.06 180 ILE A N 1
ATOM 1427 C CA . ILE A 1 180 ? -13.926 -2.762 7.930 1.00 88.06 180 ILE A CA 1
ATOM 1428 C C . ILE A 1 180 ? -13.655 -2.637 9.434 1.00 88.06 180 ILE A C 1
ATOM 1430 O O . ILE A 1 180 ? -14.601 -2.631 10.226 1.00 88.06 180 ILE A O 1
ATOM 1434 N N . ASN A 1 181 ? -12.389 -2.531 9.845 1.00 86.44 181 ASN A N 1
ATOM 1435 C CA . ASN A 1 181 ? -12.027 -2.375 11.257 1.00 86.44 181 ASN A CA 1
ATOM 1436 C C . ASN A 1 181 ? -12.590 -1.070 11.834 1.00 86.44 181 ASN A C 1
ATOM 1438 O O . ASN A 1 181 ? -13.207 -1.078 12.899 1.00 86.44 181 ASN A O 1
ATOM 1442 N N . LEU A 1 182 ? -12.495 0.023 11.081 1.00 89.56 182 LEU A N 1
ATOM 1443 C CA . LEU A 1 182 ? -13.094 1.304 11.437 1.00 89.56 182 LEU A CA 1
ATOM 1444 C C . LEU A 1 182 ? -14.624 1.229 11.551 1.00 89.56 182 LEU A C 1
ATOM 1446 O O . LEU A 1 182 ? -15.196 1.708 12.528 1.00 89.56 182 LEU A O 1
ATOM 1450 N N . TYR A 1 183 ? -15.295 0.576 10.601 1.00 90.12 183 TYR A N 1
ATOM 1451 C CA . TYR A 1 183 ? -16.745 0.387 10.641 1.00 90.12 183 TYR A CA 1
ATOM 1452 C C . TYR A 1 183 ? -17.201 -0.373 11.894 1.00 90.12 183 TYR A C 1
ATOM 1454 O O . TYR A 1 183 ? -18.197 -0.004 12.522 1.00 90.12 183 TYR A O 1
ATOM 1462 N N . ARG A 1 184 ? -16.452 -1.403 12.312 1.00 87.56 184 ARG A N 1
ATOM 1463 C CA . ARG A 1 184 ? -16.733 -2.130 13.563 1.00 87.56 184 ARG A CA 1
ATOM 1464 C C . ARG A 1 184 ? -16.663 -1.209 14.773 1.00 87.56 184 ARG A C 1
ATOM 1466 O O . ARG A 1 184 ? -17.519 -1.307 15.649 1.00 87.56 184 ARG A O 1
ATOM 1473 N N . MET A 1 185 ? -15.698 -0.294 14.809 1.00 88.44 185 MET A N 1
ATOM 1474 C CA . MET A 1 185 ? -15.609 0.684 15.889 1.00 88.44 185 MET A CA 1
ATOM 1475 C C . MET A 1 185 ? -16.813 1.635 15.917 1.00 88.44 185 MET A C 1
ATOM 1477 O O . MET A 1 185 ? -17.363 1.886 16.989 1.00 88.44 185 MET A O 1
ATOM 1481 N N . PHE A 1 186 ? -17.290 2.098 14.757 1.00 89.44 186 PHE A N 1
ATOM 1482 C CA . PHE A 1 186 ? -18.511 2.911 14.684 1.00 89.44 186 PHE A CA 1
ATOM 1483 C C . PHE A 1 186 ? -19.763 2.151 15.122 1.00 89.44 186 PHE A C 1
ATOM 1485 O O . PHE A 1 186 ? -20.640 2.728 15.761 1.00 89.44 186 PHE A O 1
ATOM 1492 N N .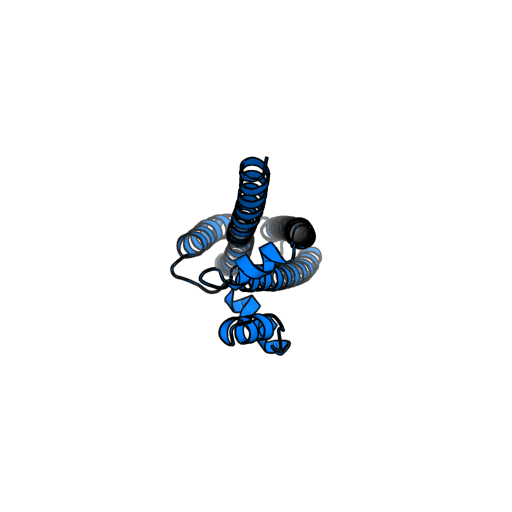 CYS A 1 187 ? -19.846 0.852 14.836 1.00 89.25 187 CYS A N 1
ATOM 1493 C CA . CYS A 1 187 ? -20.945 0.022 15.322 1.00 89.25 187 CYS A CA 1
ATOM 1494 C C . CYS A 1 187 ? -20.969 -0.040 16.857 1.00 89.25 187 CYS A C 1
ATOM 1496 O O . CYS A 1 187 ? -22.036 0.090 17.452 1.00 89.25 187 CYS A O 1
ATOM 1498 N N . VAL A 1 188 ? -19.802 -0.180 17.501 1.00 86.81 188 VAL A N 1
ATOM 1499 C CA . VAL A 1 188 ? -19.692 -0.149 18.970 1.00 86.81 188 VAL A CA 1
ATOM 1500 C C . VAL A 1 188 ? -20.088 1.222 19.519 1.00 86.81 188 VAL A C 1
ATOM 1502 O O . VAL A 1 188 ? -20.898 1.291 20.440 1.00 86.81 188 VAL A O 1
ATOM 1505 N N . TYR A 1 189 ? -19.592 2.308 18.916 1.00 88.00 189 TYR A N 1
ATOM 1506 C CA . TYR A 1 189 ? -19.990 3.678 19.263 1.00 88.00 189 TYR A CA 1
ATOM 1507 C C . TYR A 1 189 ? -21.518 3.860 19.220 1.00 88.00 189 TYR A C 1
ATOM 1509 O O . TYR A 1 189 ? -22.128 4.315 20.188 1.00 88.00 189 TYR A O 1
ATOM 1517 N N . ASN A 1 190 ? -22.150 3.454 18.115 1.00 88.69 190 ASN A N 1
ATOM 1518 C CA . ASN A 1 190 ? -23.592 3.595 17.925 1.00 88.69 190 ASN A CA 1
ATOM 1519 C C . ASN A 1 190 ? -24.393 2.746 18.918 1.00 88.69 190 ASN A C 1
ATOM 1521 O O . ASN A 1 190 ? -25.408 3.215 19.427 1.00 88.69 190 ASN A O 1
ATOM 1525 N N . ALA A 1 191 ? -23.933 1.531 19.227 1.00 87.50 191 ALA A N 1
ATOM 1526 C CA . ALA A 1 191 ? -24.585 0.667 20.207 1.00 87.50 191 ALA A CA 1
ATOM 1527 C C . ALA A 1 191 ? -24.583 1.291 21.613 1.00 87.50 191 ALA A C 1
ATOM 1529 O O . ALA A 1 191 ? -25.621 1.304 22.270 1.00 87.50 191 ALA A O 1
ATOM 1530 N N . VAL A 1 192 ? -23.457 1.868 22.051 1.00 86.00 192 VAL A N 1
ATOM 1531 C CA . VAL A 1 192 ? -23.367 2.564 23.350 1.00 86.00 192 VAL A CA 1
ATOM 1532 C C . VAL A 1 192 ? -24.314 3.755 23.395 1.00 86.00 192 VAL A C 1
ATOM 1534 O O . VAL A 1 192 ? -25.057 3.928 24.359 1.00 86.00 192 VAL A O 1
ATOM 1537 N N . LYS A 1 193 ? -24.330 4.561 22.332 1.00 86.44 193 LYS A N 1
ATOM 1538 C CA . LYS A 1 193 ? -25.187 5.745 22.261 1.00 86.44 193 LYS A CA 1
ATOM 1539 C C . LYS A 1 193 ? -26.675 5.385 22.276 1.00 86.44 193 LYS A C 1
ATOM 1541 O O . LYS A 1 193 ? -27.452 6.051 22.953 1.00 86.44 193 LYS A O 1
ATOM 1546 N N . ALA A 1 194 ? -27.053 4.316 21.575 1.00 88.12 194 ALA A N 1
ATOM 1547 C CA . ALA A 1 194 ? -28.417 3.799 21.575 1.00 88.12 194 ALA A CA 1
ATOM 1548 C C . ALA A 1 194 ? -28.838 3.284 22.960 1.00 88.12 194 ALA A C 1
ATOM 1550 O O . ALA A 1 194 ? -29.932 3.607 23.408 1.00 88.12 194 ALA A O 1
ATOM 1551 N N . LEU A 1 195 ? -27.967 2.545 23.658 1.00 85.88 195 LEU A N 1
ATOM 1552 C CA . LEU A 1 195 ? -28.234 2.081 25.026 1.00 85.88 195 LEU A CA 1
ATOM 1553 C C . LEU A 1 195 ? -28.435 3.246 25.999 1.00 85.88 195 LEU A C 1
ATOM 1555 O O . LEU A 1 195 ? -29.391 3.230 26.766 1.00 85.88 195 LEU A O 1
ATOM 1559 N N . GLY A 1 196 ? -27.587 4.277 25.931 1.00 83.12 196 GLY A N 1
ATOM 1560 C CA . GLY A 1 196 ? -27.767 5.484 26.742 1.00 83.12 196 GLY A CA 1
ATOM 1561 C C . GLY A 1 196 ? -29.119 6.155 26.487 1.00 83.12 196 GLY A C 1
ATOM 1562 O O . GLY A 1 196 ? -29.831 6.482 27.426 1.00 83.12 196 GLY A O 1
ATOM 1563 N N . SER A 1 197 ? -29.522 6.262 25.217 1.00 82.81 197 SER A N 1
ATOM 1564 C CA . SER A 1 197 ? -30.816 6.859 24.853 1.00 82.81 197 SER A CA 1
ATOM 1565 C C . SER A 1 197 ? -32.028 6.044 25.317 1.00 82.81 197 SER A C 1
ATOM 1567 O O . SER A 1 197 ? -33.079 6.629 25.540 1.00 82.81 197 SER A O 1
ATOM 1569 N N . LEU A 1 198 ? -31.916 4.717 25.428 1.00 82.94 198 LEU A N 1
ATOM 1570 C CA . LEU A 1 198 ? -33.001 3.867 25.932 1.00 82.94 198 LEU A CA 1
ATOM 1571 C C . LEU A 1 198 ? -33.155 3.991 27.450 1.00 82.94 198 LEU A C 1
ATOM 1573 O O . LEU A 1 198 ? -34.274 4.132 27.930 1.00 82.94 198 LEU A O 1
ATOM 1577 N N . ASN A 1 199 ? -32.044 4.017 28.188 1.00 78.50 199 ASN A N 1
ATOM 1578 C CA . ASN A 1 199 ? -32.078 4.216 29.639 1.00 78.50 199 ASN A CA 1
ATOM 1579 C C . ASN A 1 199 ? -32.685 5.583 30.005 1.00 78.50 199 ASN A C 1
ATOM 1581 O O . ASN A 1 199 ? -33.508 5.668 30.907 1.00 78.50 199 ASN A O 1
ATOM 1585 N N . ASP A 1 200 ? -32.368 6.633 29.238 1.00 75.62 200 ASP A N 1
ATOM 1586 C CA . ASP A 1 200 ? -32.946 7.973 29.425 1.00 75.62 200 ASP A CA 1
ATOM 1587 C C . ASP A 1 200 ? -34.468 8.036 29.166 1.00 75.62 200 ASP A C 1
ATOM 1589 O O . ASP A 1 200 ? -35.121 9.006 29.563 1.00 75.62 200 ASP A O 1
ATOM 1593 N N . VAL A 1 201 ? -35.031 7.057 28.445 1.00 69.75 201 VAL A N 1
ATOM 1594 C CA . VAL A 1 201 ? -36.477 6.934 28.195 1.00 69.75 201 VAL A CA 1
ATOM 1595 C C . VAL A 1 201 ? -37.161 6.146 29.309 1.00 69.75 201 VAL A C 1
ATOM 1597 O O . VAL A 1 201 ? -38.247 6.546 29.711 1.00 69.75 201 VAL A O 1
ATOM 1600 N N . ASP A 1 202 ? -36.539 5.080 29.817 1.00 62.06 202 ASP A N 1
ATOM 1601 C CA . ASP A 1 202 ? -37.084 4.287 30.932 1.00 62.06 202 ASP A CA 1
ATOM 1602 C C . ASP A 1 202 ? -37.080 5.060 32.268 1.00 62.06 202 ASP A C 1
ATOM 1604 O O . ASP A 1 202 ? -37.919 4.802 33.130 1.00 62.06 202 ASP A O 1
ATOM 1608 N N . ASP A 1 203 ? -36.181 6.039 32.429 1.00 58.81 203 ASP A N 1
ATOM 1609 C CA . ASP A 1 203 ? -36.098 6.912 33.612 1.00 58.81 203 ASP A CA 1
ATOM 1610 C C . ASP A 1 203 ? -37.079 8.118 33.581 1.00 58.81 203 ASP A C 1
ATOM 1612 O O . ASP A 1 203 ? -37.046 8.961 34.487 1.00 58.81 203 ASP A O 1
ATOM 1616 N N . ARG A 1 204 ? -37.945 8.239 32.559 1.00 53.03 204 ARG A N 1
ATOM 1617 C CA . ARG A 1 204 ? -38.969 9.301 32.416 1.00 53.03 204 ARG A CA 1
ATOM 1618 C C . ARG A 1 204 ? -40.390 8.795 32.635 1.00 53.03 204 ARG A C 1
ATOM 1620 O O . ARG A 1 204 ? -41.160 9.557 33.263 1.00 53.03 204 ARG A O 1
#

Foldseek 3Di:
DDPLLVVLVVVLVDPDDPVRLQVLLVCLLPDDPVCVVLLVVLLVVLLVVLLVLLPDQQNLVVLLVVLVVLLVLLVVLLVVLVVLVVVLVVLDDPVLQSCLSVDVPSLVSVLVSLSSSLNSVSVVSNVVSVVVSVVSVPDDSNDFPDPVCSVVRSVVSSVVSSVVRSSSSSSSCSSVVSVVSSVVSVVSSVVVVVVVVVVVVVVD

Secondary structure (DSSP, 8-state):
--HHHHHHHHTTS----HHHHHHHHHHHTS--TTSHHHHHHHHHHHHHHHHHHHTSTTHHHHHHHHHHHHHHHHHHHHHHHHHHHHHHHHH--HHHHHHHHHSTT-HHHHHHHHHHHHHHHHHHHHHHHHHHHHHHHHS-TT--S-TT-HHHHHHHHHHHHHHHHHHHHHHHHHHHHHHHHHHHHHHHHHHHHHHHHHHHHHT-